Protein AF-A0A0Q8SX99-F1 (afdb_monomer_lite)

Radius of gyration: 28.07 Å; chains: 1; bounding box: 91×71×68 Å

Foldseek 3Di:
DDDDDDDDDDDDDDPDPPPPPPPPPDPPQDQKEKDKDKDFDPFAQQVVQCPDPVHDVVAREFQLDPVGQHAMWMKMKIFQWAPADDPRHTRHFFKWKWKDDPQAWIWIFADDVVPDDATDTDIDRDQQVDALNRGNAGSVRDNGDIDMDRNCRDGPNQFPAFFAKMKMKMFTAHSVQDGRVDCVRTSYMDMGIHGYSDHDQDDPCGGRD

Secondary structure (DSSP, 8-state):
-------------------PPP----------EEEEEEEPPTTSHHHHHHH-TTS-SSSEEE---TTS----EEEEEEE-----BTTBPP---EEEEEEE-TTS-EEEEEE-TTTSSSEEE--BSSGGGS-TT--SB-GGG---SEEEEEEE-S----TTPBSEEEEEEEEEE-TTT--TT-GGG-SEEEEEEEEESSSS--SSS-B--

pLDDT: mean 80.45, std 17.48, range [35.34, 97.5]

Structure (mmCIF, N/CA/C/O backbone):
data_AF-A0A0Q8SX99-F1
#
_entry.id   AF-A0A0Q8SX99-F1
#
loop_
_atom_site.group_PDB
_atom_site.id
_atom_site.type_symbol
_atom_site.label_atom_id
_atom_site.label_alt_id
_atom_site.label_comp_id
_atom_site.label_asym_id
_atom_site.label_entity_id
_atom_site.label_seq_id
_atom_site.pdbx_PDB_ins_code
_atom_site.Cartn_x
_atom_site.Cartn_y
_atom_site.Cartn_z
_atom_site.occupancy
_atom_site.B_iso_or_equiv
_atom_site.auth_seq_id
_atom_site.auth_comp_id
_atom_site.auth_asym_id
_atom_site.auth_atom_id
_atom_site.pdbx_PDB_model_num
ATOM 1 N N . MET A 1 1 ? -70.755 -54.460 32.566 1.00 35.56 1 MET A N 1
ATOM 2 C CA . MET A 1 1 ? -69.593 -55.094 33.233 1.00 35.56 1 MET A CA 1
ATOM 3 C C . MET A 1 1 ? -68.475 -54.059 33.312 1.00 35.56 1 MET A C 1
ATOM 5 O O . MET A 1 1 ? -68.334 -53.359 32.325 1.00 35.56 1 MET A O 1
ATOM 9 N N . SER A 1 2 ? -67.762 -53.973 34.450 1.00 37.06 2 SER A N 1
ATOM 10 C CA . SER A 1 2 ? -66.553 -53.154 34.769 1.00 37.06 2 SER A CA 1
ATOM 11 C C . SER A 1 2 ? -66.595 -51.630 34.486 1.00 37.06 2 SER A C 1
ATOM 13 O O . SER A 1 2 ? -66.890 -51.225 33.374 1.00 37.06 2 SER A O 1
ATOM 15 N N . PHE A 1 3 ? -66.447 -50.700 35.453 1.00 35.34 3 PHE A N 1
ATOM 16 C CA . PHE A 1 3 ? -65.318 -50.398 36.384 1.00 35.34 3 PHE A CA 1
ATOM 17 C C . PHE A 1 3 ? -64.017 -50.018 35.638 1.00 35.34 3 PHE A C 1
ATOM 19 O O . PHE A 1 3 ? -63.617 -50.774 34.763 1.00 35.34 3 PHE A O 1
ATOM 26 N N . PHE A 1 4 ? -63.275 -48.926 35.905 1.00 40.91 4 PHE A N 1
ATOM 27 C CA . PHE A 1 4 ? -63.197 -47.922 37.007 1.00 40.91 4 PHE A CA 1
ATOM 28 C C . PHE A 1 4 ? -63.722 -46.519 36.567 1.00 40.91 4 PHE A C 1
ATOM 30 O O . PHE A 1 4 ? -64.199 -46.413 35.444 1.00 40.91 4 PHE A O 1
ATOM 37 N N . ARG A 1 5 ? -63.796 -45.390 37.315 1.00 41.66 5 ARG A N 1
ATOM 38 C CA . ARG A 1 5 ? -63.402 -44.878 38.670 1.00 41.66 5 ARG A CA 1
ATOM 39 C C . ARG A 1 5 ? -62.031 -44.172 38.916 1.00 41.66 5 ARG A C 1
ATOM 41 O O . ARG A 1 5 ? -61.038 -44.840 39.168 1.00 41.66 5 ARG A O 1
ATOM 48 N N . SER A 1 6 ? -62.107 -42.839 39.112 1.00 38.78 6 SER A N 1
ATOM 49 C CA . SER A 1 6 ? -61.214 -41.937 39.904 1.00 38.78 6 SER A CA 1
ATOM 50 C C . SER A 1 6 ? -59.817 -41.596 39.320 1.00 38.78 6 SER A C 1
ATOM 52 O O . SER A 1 6 ? -59.279 -42.380 38.555 1.00 38.78 6 SER A O 1
ATOM 54 N N . PHE A 1 7 ? -59.168 -40.443 39.586 1.00 43.62 7 PHE A N 1
ATOM 55 C CA . PHE A 1 7 ? -59.309 -39.406 40.641 1.00 43.62 7 PHE A CA 1
ATOM 56 C C . PHE A 1 7 ? -59.137 -37.950 40.129 1.00 43.62 7 PHE A C 1
ATOM 58 O O . PHE A 1 7 ? -58.572 -37.723 39.063 1.00 43.62 7 PHE A O 1
ATOM 65 N N . LEU A 1 8 ? -59.556 -36.961 40.940 1.00 42.78 8 LEU A N 1
ATOM 66 C CA . LEU A 1 8 ? -59.117 -35.556 40.825 1.00 42.78 8 LEU A CA 1
ATOM 67 C C . LEU A 1 8 ? -57.632 -35.395 41.202 1.00 42.78 8 LEU A C 1
ATOM 69 O O . LEU A 1 8 ? -57.174 -36.025 42.152 1.00 42.78 8 LEU A O 1
ATOM 73 N N . ALA A 1 9 ? -56.958 -34.412 40.598 1.00 44.03 9 ALA A N 1
ATOM 74 C CA . ALA A 1 9 ? -55.836 -33.708 41.220 1.00 44.03 9 ALA A CA 1
ATOM 75 C C . ALA A 1 9 ? -55.896 -32.208 40.874 1.00 44.03 9 ALA A C 1
ATOM 77 O O . ALA A 1 9 ? -55.929 -31.828 39.706 1.00 44.03 9 ALA A O 1
ATOM 78 N N . CYS A 1 10 ? -55.950 -31.363 41.904 1.00 35.50 10 CYS A N 1
ATOM 79 C CA . CYS A 1 10 ? -55.889 -29.904 41.793 1.00 35.50 10 CYS A CA 1
ATOM 80 C C . CYS A 1 10 ? -54.420 -29.446 41.739 1.00 35.50 10 CYS A C 1
ATOM 82 O O . CYS A 1 10 ? -53.575 -30.057 42.391 1.00 35.50 10 CYS A O 1
ATOM 84 N N . GLY A 1 11 ? -54.116 -28.363 41.017 1.00 38.78 11 GLY A N 1
ATOM 85 C CA . GLY A 1 11 ? -52.754 -27.826 40.934 1.00 38.78 11 GLY A CA 1
ATOM 86 C C . GLY A 1 11 ? -52.686 -26.420 40.340 1.00 38.78 11 GLY A C 1
ATOM 87 O O . GLY A 1 11 ? -52.493 -26.267 39.138 1.00 38.78 11 GLY A O 1
ATOM 88 N N . LEU A 1 12 ? -52.811 -25.390 41.184 1.00 45.84 12 LEU A N 1
ATOM 89 C CA . LEU A 1 12 ? -52.364 -24.036 40.839 1.00 45.84 12 LEU A CA 1
ATOM 90 C C . LEU A 1 12 ? -50.840 -23.936 40.995 1.00 45.84 12 LEU A C 1
ATOM 92 O O . LEU A 1 12 ? -50.363 -23.983 42.123 1.00 45.84 12 LEU A O 1
ATOM 96 N N . THR A 1 13 ? -50.122 -23.679 39.903 1.00 45.22 13 THR A N 1
ATOM 97 C CA . THR A 1 13 ? -48.823 -22.972 39.835 1.00 45.22 13 THR A CA 1
ATOM 98 C C . THR A 1 13 ? -48.486 -22.733 38.354 1.00 45.22 13 THR A C 1
ATOM 100 O O . THR A 1 13 ? -48.849 -23.534 37.503 1.00 45.22 13 THR A O 1
ATOM 103 N N . ALA A 1 14 ? -47.797 -21.671 37.940 1.00 42.19 14 ALA A N 1
ATOM 104 C CA . ALA A 1 14 ? -47.552 -20.375 38.570 1.00 42.19 14 ALA A CA 1
ATOM 105 C C . ALA A 1 14 ? -47.314 -19.341 37.451 1.00 42.19 14 ALA A C 1
ATOM 107 O O . ALA A 1 14 ? -46.950 -19.701 36.330 1.00 42.19 14 ALA A O 1
ATOM 108 N N . LEU A 1 15 ? -47.488 -18.055 37.757 1.00 47.31 15 LEU A N 1
ATOM 109 C CA . LEU A 1 15 ? -47.178 -16.965 36.834 1.00 47.31 15 LEU A CA 1
ATOM 110 C C . LEU A 1 15 ? -45.650 -16.859 36.648 1.00 47.31 15 LEU A C 1
ATOM 112 O O . LEU A 1 15 ? -44.970 -16.185 37.416 1.00 47.31 15 LEU A O 1
ATOM 116 N N . ALA A 1 16 ? -45.101 -17.525 35.634 1.00 42.69 16 ALA A N 1
ATOM 117 C CA . ALA A 1 16 ? -43.727 -17.307 35.194 1.00 42.69 16 ALA A CA 1
ATOM 118 C C . ALA A 1 16 ? -43.739 -16.272 34.065 1.00 42.69 16 ALA A C 1
ATOM 120 O O . ALA A 1 16 ? -43.793 -16.617 32.884 1.00 42.69 16 ALA A O 1
ATOM 121 N N . ALA A 1 17 ? -43.710 -14.989 34.435 1.00 42.81 17 ALA A N 1
ATOM 122 C CA . ALA A 1 17 ? -43.371 -13.938 33.488 1.00 42.81 17 ALA A CA 1
ATOM 123 C C . ALA A 1 17 ? -41.971 -14.247 32.945 1.00 42.81 17 ALA A C 1
ATOM 125 O O . ALA A 1 17 ? -40.979 -14.141 33.668 1.00 42.81 17 ALA A O 1
ATOM 126 N N . ALA A 1 18 ? -41.898 -14.684 31.689 1.00 40.41 18 ALA A N 1
ATOM 127 C CA . ALA A 1 18 ? -40.631 -14.881 31.016 1.00 40.41 18 ALA A CA 1
ATOM 128 C C . ALA A 1 18 ? -39.991 -13.504 30.832 1.00 40.41 18 ALA A C 1
ATOM 130 O O . ALA A 1 18 ? -40.304 -12.778 29.887 1.00 40.41 18 ALA A O 1
ATOM 131 N N . PHE A 1 19 ? -39.098 -13.150 31.756 1.00 46.91 19 PHE A N 1
ATOM 132 C CA . PHE A 1 19 ? -38.112 -12.103 31.555 1.00 46.91 19 PHE A CA 1
ATOM 133 C C . PHE A 1 19 ? -37.225 -12.553 30.396 1.00 46.91 19 PHE A C 1
ATOM 135 O O . PHE A 1 19 ? -36.185 -13.180 30.595 1.00 46.91 19 PHE A O 1
ATOM 142 N N . ALA A 1 20 ? -37.672 -12.282 29.169 1.00 40.28 20 ALA A N 1
ATOM 143 C CA . ALA A 1 20 ? -36.808 -12.357 28.013 1.00 40.28 20 ALA A CA 1
ATOM 144 C C . ALA A 1 20 ? -35.606 -11.460 28.337 1.00 40.28 20 ALA A C 1
ATOM 146 O O . ALA A 1 20 ? -35.820 -10.278 28.639 1.00 40.28 20 ALA A O 1
ATOM 147 N N . PRO A 1 21 ? -34.366 -11.985 28.343 1.00 44.78 21 PRO A N 1
ATOM 148 C CA . PRO A 1 21 ? -33.217 -11.113 28.460 1.00 44.78 21 PRO A CA 1
ATOM 149 C C . PRO A 1 21 ? -33.336 -10.116 27.315 1.00 44.78 21 PRO A C 1
ATOM 151 O O . PRO A 1 21 ? -33.512 -10.517 26.161 1.00 44.78 21 PRO A O 1
ATOM 154 N N . VAL A 1 22 ? -33.296 -8.822 27.647 1.00 43.09 22 VAL A N 1
ATOM 155 C CA . VAL A 1 22 ? -33.163 -7.768 26.643 1.00 43.09 22 VAL A CA 1
ATOM 156 C C . VAL A 1 22 ? -32.016 -8.213 25.757 1.00 43.09 22 VAL A C 1
ATOM 158 O O . VAL A 1 22 ? -30.907 -8.401 26.261 1.00 43.09 22 VAL A O 1
ATOM 161 N N . ALA A 1 23 ? -32.302 -8.463 24.478 1.00 41.62 23 ALA A N 1
ATOM 162 C CA . ALA A 1 23 ? -31.287 -8.844 23.517 1.00 41.62 23 ALA A CA 1
ATOM 163 C C . ALA A 1 23 ? -30.345 -7.648 23.410 1.00 41.62 23 ALA A C 1
ATOM 165 O O . ALA A 1 23 ? -30.614 -6.690 22.686 1.00 41.62 23 ALA A O 1
ATOM 166 N N . GLN A 1 24 ? -29.299 -7.673 24.237 1.00 41.31 24 GLN A N 1
ATOM 167 C CA . GLN A 1 24 ? -28.285 -6.647 24.308 1.00 41.31 24 GLN A CA 1
ATOM 168 C C . GLN A 1 24 ? -27.686 -6.614 22.915 1.00 41.31 24 GLN A C 1
ATOM 170 O O . GLN A 1 24 ? -27.013 -7.567 22.517 1.00 41.31 24 GLN A O 1
ATOM 175 N N . ALA A 1 25 ? -28.042 -5.577 22.151 1.00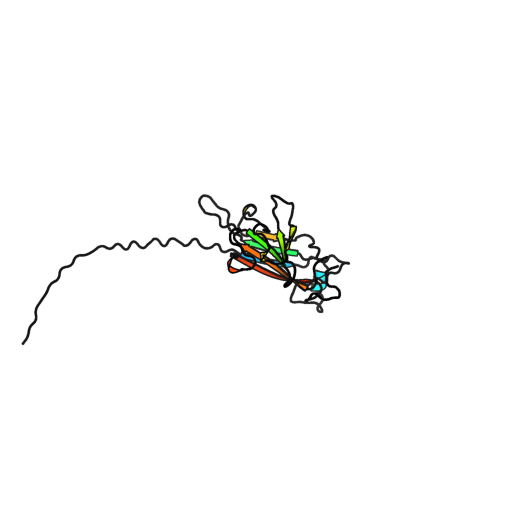 37.50 25 ALA A N 1
ATOM 176 C CA . ALA A 1 25 ? -27.622 -5.450 20.771 1.00 37.50 25 ALA A CA 1
ATOM 177 C C . ALA A 1 25 ? -26.109 -5.637 20.761 1.00 37.50 25 ALA A C 1
ATOM 179 O O . ALA A 1 25 ? -25.400 -4.880 21.434 1.00 37.50 25 ALA A O 1
ATOM 180 N N . GLN A 1 26 ? -25.628 -6.685 20.079 1.00 36.69 26 GLN A N 1
ATOM 181 C CA . GLN A 1 26 ? -24.190 -6.851 19.931 1.00 36.69 26 GLN A CA 1
ATOM 182 C C . GLN A 1 26 ? -23.661 -5.529 19.378 1.00 36.69 26 GLN A C 1
ATOM 184 O O . GLN A 1 26 ? -24.266 -5.012 18.431 1.00 36.69 26 GLN A O 1
ATOM 189 N N . PRO A 1 27 ? -22.592 -4.958 19.965 1.00 43.19 27 PRO A N 1
ATOM 190 C CA . PRO A 1 27 ? -21.993 -3.760 19.409 1.00 43.19 27 PRO A CA 1
ATOM 191 C C . PRO A 1 27 ? -21.654 -4.089 17.961 1.00 43.19 27 PRO A C 1
ATOM 193 O O . PRO A 1 27 ? -20.856 -4.989 17.705 1.00 43.19 27 PRO A O 1
ATOM 196 N N . THR A 1 28 ? -22.344 -3.437 17.024 1.00 51.97 28 THR A N 1
ATOM 197 C CA . THR A 1 28 ? -22.224 -3.744 15.601 1.00 51.97 28 THR A CA 1
ATOM 198 C C . THR A 1 28 ? -20.770 -3.551 15.221 1.00 51.97 28 THR A C 1
ATOM 200 O O . THR A 1 28 ? -20.296 -2.410 15.218 1.00 51.97 28 THR A O 1
ATOM 203 N N . THR A 1 29 ? -20.065 -4.655 14.959 1.00 75.62 29 THR A N 1
ATOM 204 C CA . THR A 1 29 ? -18.657 -4.636 14.567 1.00 75.62 29 THR A CA 1
ATOM 205 C C . THR A 1 29 ? -18.507 -3.634 13.439 1.00 75.62 29 THR A C 1
ATOM 207 O O . THR A 1 29 ? -19.204 -3.729 12.427 1.00 75.62 29 THR A O 1
ATOM 210 N N . TYR A 1 30 ? -17.668 -2.622 13.654 1.00 86.81 30 TYR A N 1
ATOM 211 C CA . TYR A 1 30 ? -17.558 -1.525 12.708 1.00 86.81 30 TYR A CA 1
ATOM 212 C C . TYR A 1 30 ? -17.130 -2.066 11.340 1.00 86.81 30 TYR A C 1
ATOM 214 O O . TYR A 1 30 ? -16.205 -2.871 11.251 1.00 86.81 30 TYR A O 1
ATOM 222 N N . ALA A 1 31 ? -17.816 -1.643 10.279 1.00 90.88 31 ALA A N 1
ATOM 223 C CA . ALA A 1 31 ? -17.523 -2.075 8.919 1.00 90.88 31 ALA A CA 1
ATOM 224 C C . ALA A 1 31 ? -16.327 -1.285 8.366 1.00 90.88 31 ALA A C 1
ATOM 226 O O . ALA A 1 31 ? -16.491 -0.338 7.597 1.00 90.88 31 ALA A O 1
ATOM 227 N N . TYR A 1 32 ? -15.123 -1.651 8.809 1.00 95.38 32 TYR A N 1
ATOM 228 C CA . TYR A 1 32 ? -13.880 -1.097 8.276 1.00 95.38 32 TYR A CA 1
ATOM 229 C C . TYR A 1 32 ? -13.762 -1.409 6.783 1.00 95.38 32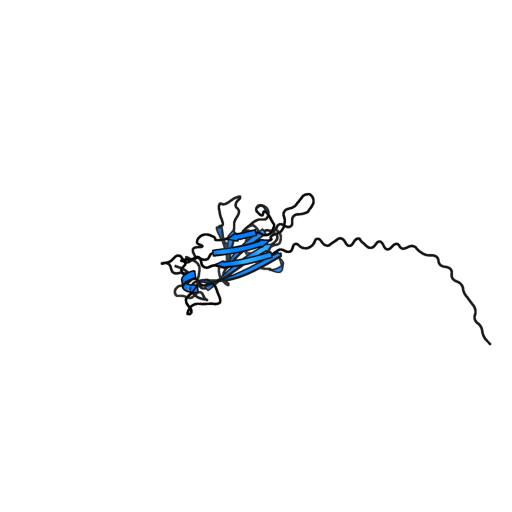 TYR A C 1
ATOM 231 O O . TYR A 1 32 ? -14.197 -2.462 6.315 1.00 95.38 32 TYR A O 1
ATOM 239 N N . SER A 1 33 ? -13.156 -0.500 6.028 1.00 96.44 33 SER A N 1
ATOM 240 C CA . SER A 1 33 ? -12.901 -0.720 4.604 1.00 96.44 33 SER A CA 1
ATOM 241 C C . SER A 1 33 ? -11.606 -0.053 4.179 1.00 96.44 33 SER A C 1
ATOM 243 O O . SER A 1 33 ? -11.242 0.997 4.702 1.00 96.44 33 SER A O 1
ATOM 245 N N . VAL A 1 34 ? -10.911 -0.653 3.219 1.00 96.62 34 VAL A N 1
ATOM 246 C CA . VAL A 1 34 ? -9.747 -0.058 2.567 1.00 96.62 34 VAL A CA 1
ATOM 247 C C . VAL A 1 34 ? -9.705 -0.509 1.111 1.00 96.62 34 VAL A C 1
ATOM 249 O O . VAL A 1 34 ? -10.143 -1.609 0.790 1.00 96.62 34 VAL A O 1
ATOM 252 N N . ALA A 1 35 ? -9.241 0.375 0.236 1.00 96.88 35 ALA A N 1
ATOM 253 C CA . ALA A 1 35 ? -9.022 0.121 -1.176 1.00 96.88 35 ALA A CA 1
ATOM 254 C C . ALA A 1 35 ? -7.801 0.914 -1.656 1.00 96.88 35 ALA A C 1
ATOM 256 O O . ALA A 1 35 ? -7.665 2.108 -1.363 1.00 96.88 35 ALA A O 1
ATOM 257 N N . LEU A 1 36 ? -6.932 0.261 -2.416 1.00 95.12 36 LEU A N 1
ATOM 258 C CA . LEU A 1 36 ? -5.749 0.830 -3.042 1.00 95.12 36 LEU A CA 1
ATOM 259 C C . LEU A 1 36 ? -5.970 0.989 -4.544 1.00 95.12 36 LEU A C 1
ATOM 261 O O . LEU A 1 36 ? -6.528 0.129 -5.222 1.00 95.12 36 LEU A O 1
ATOM 265 N N . THR A 1 37 ? -5.485 2.097 -5.096 1.00 93.50 37 THR A N 1
ATOM 266 C CA . THR A 1 37 ? -5.467 2.327 -6.543 1.00 93.50 37 THR A CA 1
ATOM 267 C C . THR A 1 37 ? -4.130 2.911 -6.979 1.00 93.50 37 THR A C 1
ATOM 269 O O . THR A 1 37 ? -3.431 3.566 -6.203 1.00 93.50 37 THR A O 1
ATOM 272 N N . LEU A 1 38 ? -3.768 2.650 -8.236 1.00 90.50 38 LEU A N 1
ATOM 273 C CA . LEU A 1 38 ? -2.470 2.995 -8.805 1.00 90.50 38 LEU A CA 1
ATOM 274 C C . LEU A 1 38 ? -2.628 3.628 -10.186 1.00 90.50 38 LEU A C 1
ATOM 276 O O . LEU A 1 38 ? -3.175 3.023 -11.116 1.00 90.50 38 LEU A O 1
ATOM 280 N N . ALA A 1 39 ? -2.092 4.836 -10.325 1.00 88.88 39 ALA A N 1
ATOM 281 C CA . ALA A 1 39 ? -2.026 5.573 -11.575 1.00 88.88 39 ALA A CA 1
ATOM 282 C C . ALA A 1 39 ? -0.573 5.753 -12.039 1.00 88.88 39 ALA A C 1
ATOM 284 O O . ALA A 1 39 ? 0.340 5.940 -11.236 1.00 88.88 39 ALA A O 1
ATOM 285 N N . ALA A 1 40 ? -0.377 5.744 -13.358 1.00 87.69 40 ALA A N 1
ATOM 286 C CA . ALA A 1 40 ? 0.840 6.250 -13.981 1.00 87.69 40 ALA A CA 1
ATOM 287 C C . ALA A 1 40 ? 0.649 7.763 -14.218 1.00 87.69 40 ALA A C 1
ATOM 289 O O . ALA A 1 40 ? -0.276 8.126 -14.953 1.00 87.69 40 ALA A O 1
ATOM 290 N N . PRO A 1 41 ? 1.446 8.654 -13.597 1.00 83.56 41 PRO A N 1
ATOM 291 C CA . PRO A 1 41 ? 1.319 10.098 -13.781 1.00 83.56 41 PRO A CA 1
ATOM 292 C C . PRO A 1 41 ? 1.550 10.512 -15.236 1.00 83.56 41 PRO A C 1
ATOM 294 O O . PRO A 1 41 ? 2.358 9.906 -15.942 1.00 83.56 41 PRO A O 1
ATOM 297 N N . LYS A 1 42 ? 0.874 11.570 -15.691 1.00 85.88 42 LYS A N 1
ATOM 298 C CA . LYS A 1 42 ? 1.040 12.078 -17.059 1.00 85.88 42 LYS A CA 1
ATOM 299 C C . LYS A 1 42 ? 2.484 12.539 -17.297 1.00 85.88 42 LYS A C 1
ATOM 301 O O . LYS A 1 42 ? 3.039 13.264 -16.477 1.00 85.88 42 LYS A O 1
ATOM 306 N N . GLY A 1 43 ? 3.068 12.141 -18.423 1.00 83.00 43 GLY A N 1
ATOM 307 C CA . GLY A 1 43 ? 4.466 12.400 -18.775 1.00 83.00 43 GLY A CA 1
ATOM 308 C C . GLY A 1 43 ? 5.474 11.434 -18.142 1.00 83.00 43 GLY A C 1
ATOM 309 O O . GLY A 1 43 ? 6.670 11.618 -18.341 1.00 83.00 43 GLY A O 1
ATOM 310 N N . SER A 1 44 ? 5.027 10.416 -17.396 1.00 84.44 44 SER A N 1
ATOM 311 C CA . SER A 1 44 ? 5.928 9.403 -16.834 1.00 84.44 44 SER A CA 1
ATOM 312 C C . SER A 1 44 ? 6.335 8.331 -17.849 1.00 84.44 44 SER A C 1
ATOM 314 O O . SER A 1 44 ? 5.594 8.031 -18.793 1.00 84.44 44 SER A O 1
ATOM 316 N N . ALA A 1 45 ? 7.480 7.682 -17.614 1.00 87.56 45 ALA A N 1
ATOM 317 C CA . ALA A 1 45 ? 7.885 6.503 -18.384 1.00 87.56 45 ALA A CA 1
ATOM 318 C C . ALA A 1 45 ? 6.831 5.381 -18.283 1.00 87.56 45 ALA A C 1
ATOM 320 O O . ALA A 1 45 ? 6.465 4.779 -19.293 1.00 87.56 45 ALA A O 1
ATOM 321 N N . SER A 1 46 ? 6.253 5.191 -17.092 1.00 87.12 46 SER A N 1
ATOM 322 C CA . SER A 1 46 ? 5.095 4.325 -16.839 1.00 87.12 46 SER A CA 1
ATOM 323 C C . SER A 1 46 ? 3.849 4.663 -17.687 1.00 87.12 46 SER A C 1
ATOM 325 O O . SER A 1 46 ? 3.154 3.755 -18.148 1.00 87.12 46 SER A O 1
ATOM 327 N N . GLU A 1 47 ? 3.548 5.942 -17.961 1.00 89.56 47 GLU A N 1
ATOM 328 C CA . GLU A 1 47 ? 2.423 6.317 -18.841 1.00 89.56 47 GLU A CA 1
ATOM 329 C C . GLU A 1 47 ? 2.705 5.898 -20.291 1.00 89.56 47 GLU A C 1
ATOM 331 O O . GLU A 1 47 ? 1.848 5.299 -20.946 1.00 89.56 47 GLU A O 1
ATOM 336 N N . THR A 1 48 ? 3.914 6.170 -20.785 1.00 88.94 48 THR A N 1
ATOM 337 C CA . THR A 1 48 ? 4.358 5.755 -22.125 1.00 88.94 48 THR A CA 1
ATOM 338 C C . THR A 1 48 ? 4.345 4.234 -22.262 1.00 88.94 48 THR A C 1
ATOM 340 O O . THR A 1 48 ? 3.803 3.704 -23.234 1.00 88.94 48 THR A O 1
ATOM 343 N N . ALA A 1 49 ? 4.847 3.519 -21.254 1.00 89.50 49 ALA A N 1
ATOM 344 C CA . ALA A 1 49 ? 4.852 2.065 -21.216 1.00 89.50 49 ALA A CA 1
ATOM 345 C C . ALA A 1 49 ? 3.434 1.472 -21.246 1.00 89.50 49 ALA A C 1
ATOM 347 O O . ALA A 1 49 ? 3.193 0.518 -21.982 1.00 89.50 49 ALA A O 1
ATOM 348 N N . SER A 1 50 ? 2.468 2.088 -20.551 1.00 88.69 50 SER A N 1
ATOM 349 C CA . SER A 1 50 ? 1.063 1.641 -20.547 1.00 88.69 50 SER A CA 1
ATOM 350 C C . SER A 1 50 ? 0.364 1.705 -21.915 1.00 88.69 50 SER A C 1
ATOM 352 O O . SER A 1 50 ? -0.667 1.063 -22.114 1.00 88.69 50 SER A O 1
ATOM 354 N N . LYS A 1 51 ? 0.923 2.459 -22.872 1.00 90.00 51 LYS A N 1
ATOM 355 C CA . LYS A 1 51 ? 0.428 2.566 -24.256 1.00 90.00 51 LYS A CA 1
ATOM 356 C C . LYS A 1 51 ? 1.114 1.572 -25.199 1.00 90.00 51 LYS A C 1
ATOM 358 O O . LYS A 1 51 ? 0.623 1.350 -26.308 1.00 90.00 51 LYS A O 1
ATOM 363 N N . ASN A 1 52 ? 2.234 0.972 -24.788 1.00 90.19 52 ASN A N 1
ATOM 364 C CA . ASN A 1 52 ? 2.974 0.021 -25.605 1.00 90.19 52 ASN A CA 1
ATOM 365 C C . ASN A 1 52 ? 2.396 -1.398 -25.461 1.00 90.19 52 ASN A C 1
ATOM 367 O O . ASN A 1 52 ? 2.520 -2.044 -24.423 1.00 90.19 52 ASN A O 1
ATOM 371 N N . LYS A 1 53 ? 1.828 -1.917 -26.553 1.00 90.19 53 LYS A N 1
ATOM 372 C CA . LYS A 1 53 ? 1.205 -3.249 -26.615 1.00 90.19 53 LYS A CA 1
ATOM 373 C C . LYS A 1 53 ? 2.187 -4.423 -26.485 1.00 90.19 53 LYS A C 1
ATOM 375 O O . LYS A 1 53 ? 1.728 -5.554 -26.369 1.00 90.19 53 LYS A O 1
ATOM 380 N N . THR A 1 54 ? 3.504 -4.190 -26.517 1.00 91.62 54 THR A N 1
ATOM 381 C CA . THR A 1 54 ? 4.517 -5.236 -26.266 1.00 91.62 54 THR A CA 1
ATOM 382 C C . THR A 1 54 ? 4.890 -5.376 -24.786 1.00 91.62 54 THR A C 1
ATOM 384 O O . THR A 1 54 ? 5.723 -6.217 -24.455 1.00 91.62 54 THR A O 1
ATOM 387 N N . LEU A 1 55 ? 4.327 -4.543 -23.904 1.00 90.12 55 LEU A N 1
ATOM 388 C CA . LEU A 1 55 ? 4.581 -4.544 -22.461 1.00 90.12 55 LEU A CA 1
ATOM 389 C C . LEU A 1 55 ? 3.378 -5.115 -21.680 1.00 90.12 55 LEU A C 1
ATOM 391 O O . LEU A 1 55 ? 2.297 -5.283 -22.252 1.00 90.12 55 LEU A O 1
ATOM 395 N N . PRO A 1 56 ? 3.538 -5.459 -20.384 1.00 88.25 56 PRO A N 1
ATOM 396 C CA . PRO A 1 56 ? 2.470 -6.070 -19.595 1.00 88.25 56 PRO A CA 1
ATOM 397 C C . PRO A 1 56 ? 1.209 -5.196 -19.513 1.00 88.25 56 PRO A C 1
ATOM 399 O O . PRO A 1 56 ? 1.243 -4.087 -18.991 1.00 88.25 56 PRO A O 1
ATOM 402 N N . ALA A 1 57 ? 0.076 -5.722 -19.990 1.00 84.62 57 ALA A N 1
ATOM 403 C CA . ALA A 1 57 ? -1.203 -5.003 -19.995 1.00 84.62 57 ALA A CA 1
ATOM 404 C C . ALA A 1 57 ? -2.035 -5.194 -18.709 1.00 84.62 57 ALA A C 1
ATOM 406 O O . ALA A 1 57 ? -2.819 -4.322 -18.345 1.00 84.62 57 ALA A O 1
ATOM 407 N N . GLY A 1 58 ? -1.882 -6.335 -18.024 1.00 88.00 58 GLY A N 1
ATOM 408 C CA . GLY A 1 58 ? -2.687 -6.704 -16.847 1.00 88.00 58 GLY A CA 1
ATOM 409 C C . GLY A 1 58 ? -2.186 -6.156 -15.505 1.00 88.00 58 GLY A C 1
ATOM 410 O O . GLY A 1 58 ? -2.812 -6.397 -14.480 1.00 88.00 58 GLY A O 1
ATOM 411 N N . ILE A 1 59 ? -1.056 -5.448 -15.493 1.00 90.94 59 ILE A N 1
ATOM 412 C CA . ILE A 1 59 ? -0.399 -4.925 -14.290 1.00 90.94 59 ILE A CA 1
ATOM 413 C C . ILE A 1 59 ? 0.223 -3.569 -14.617 1.00 90.94 59 ILE A C 1
ATOM 415 O O . ILE A 1 59 ? 0.703 -3.356 -15.730 1.00 90.94 59 ILE A O 1
ATOM 419 N N . LYS A 1 60 ? 0.212 -2.630 -13.667 1.00 91.38 60 LYS A N 1
ATOM 420 C CA . LYS A 1 60 ? 0.881 -1.338 -13.860 1.00 91.38 60 LYS A CA 1
ATOM 421 C C . LYS A 1 60 ? 2.390 -1.560 -13.889 1.00 91.38 60 LYS A C 1
ATOM 423 O O . LYS A 1 60 ? 2.948 -2.169 -12.979 1.00 91.38 60 LYS A O 1
ATOM 428 N N . PHE A 1 61 ? 3.019 -1.097 -14.963 1.00 91.31 61 PHE A N 1
ATOM 429 C CA . PHE A 1 61 ? 4.397 -1.417 -15.308 1.00 91.31 61 PHE A CA 1
ATOM 430 C C . PHE A 1 61 ? 5.236 -0.149 -15.471 1.00 91.31 61 PHE A C 1
ATOM 432 O O . PHE A 1 61 ? 4.847 0.767 -16.196 1.00 91.31 61 PHE A O 1
ATOM 439 N N . SER A 1 62 ? 6.395 -0.159 -14.821 1.00 89.94 62 SER A N 1
ATOM 440 C CA . SER A 1 62 ? 7.448 0.849 -14.890 1.00 89.94 62 SER A CA 1
ATOM 441 C C . SER A 1 62 ? 8.681 0.209 -15.551 1.00 89.94 62 SER A C 1
ATOM 443 O O . SER A 1 62 ? 9.118 -0.856 -15.102 1.00 89.94 62 SER A O 1
ATOM 445 N N . PRO A 1 63 ? 9.258 0.793 -16.620 1.00 88.81 63 PRO A N 1
ATOM 446 C CA . PRO A 1 63 ? 10.498 0.288 -17.222 1.00 88.81 63 PRO A CA 1
ATOM 447 C C . PRO A 1 63 ? 11.759 0.557 -16.372 1.00 88.81 63 PRO A C 1
ATOM 449 O O . PRO A 1 63 ? 12.805 -0.044 -16.634 1.00 88.81 63 PRO A O 1
ATOM 452 N N . CYS A 1 64 ? 11.659 1.444 -15.378 1.00 85.44 64 CYS A N 1
ATOM 453 C CA . CYS A 1 64 ? 12.756 2.129 -14.695 1.00 85.44 64 CYS A CA 1
ATOM 454 C C . CYS A 1 64 ? 13.753 2.712 -15.696 1.00 85.44 64 CYS A C 1
ATOM 456 O O . CYS A 1 64 ? 14.887 2.245 -15.843 1.00 85.44 64 CYS A O 1
ATOM 458 N N . ASP A 1 65 ? 13.244 3.689 -16.443 1.00 82.06 65 ASP A N 1
ATOM 459 C CA . ASP A 1 65 ? 13.996 4.499 -17.392 1.00 82.06 65 ASP A CA 1
ATOM 460 C C . ASP A 1 65 ? 14.629 5.690 -16.662 1.00 82.06 65 ASP A C 1
ATOM 462 O O . ASP A 1 65 ? 13.958 6.683 -16.390 1.00 82.06 65 ASP A O 1
ATOM 466 N N . ALA A 1 66 ? 15.929 5.588 -16.383 1.00 72.00 66 ALA A N 1
ATOM 467 C CA . ALA A 1 66 ? 16.716 6.619 -15.706 1.00 72.00 66 ALA A CA 1
ATOM 468 C C . ALA A 1 66 ? 16.784 7.964 -16.463 1.00 72.00 66 ALA A C 1
ATOM 470 O O . ALA A 1 66 ? 17.237 8.964 -15.906 1.00 72.00 66 ALA A O 1
ATOM 471 N N . THR A 1 67 ? 16.368 8.008 -17.736 1.00 76.25 67 THR A N 1
ATOM 472 C CA . THR A 1 67 ? 16.357 9.231 -18.559 1.00 76.25 67 THR A CA 1
ATOM 473 C C . THR A 1 67 ? 15.023 9.980 -18.519 1.00 76.25 67 THR A C 1
ATOM 475 O O . THR A 1 67 ? 14.920 11.095 -19.035 1.00 76.25 67 THR A O 1
ATOM 478 N N . ALA A 1 68 ? 14.007 9.398 -17.879 1.00 73.81 68 ALA A N 1
ATOM 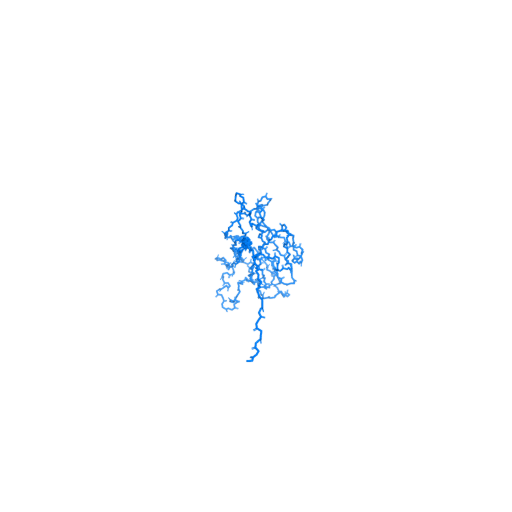479 C CA . ALA A 1 68 ? 12.658 9.931 -17.784 1.00 73.81 68 ALA A CA 1
ATOM 480 C C . ALA A 1 68 ? 12.169 9.953 -16.327 1.00 73.81 68 ALA A C 1
ATOM 482 O O . ALA A 1 68 ? 12.734 9.327 -15.437 1.00 73.81 68 ALA A O 1
ATOM 483 N N . LEU A 1 69 ? 11.071 10.667 -16.067 1.00 73.19 69 LEU A N 1
ATOM 484 C CA . LEU A 1 69 ? 10.400 10.582 -14.771 1.00 73.19 69 LEU A CA 1
ATOM 485 C C . LEU A 1 69 ? 9.661 9.245 -14.681 1.00 73.19 69 LEU A C 1
ATOM 487 O O . LEU A 1 69 ? 8.523 9.149 -15.148 1.00 73.19 69 LEU A O 1
ATOM 491 N N . ASP A 1 70 ? 10.272 8.218 -14.091 1.00 74.75 70 ASP A N 1
ATOM 492 C CA . ASP A 1 70 ? 9.555 6.982 -13.783 1.00 74.75 70 ASP A CA 1
ATOM 493 C C . ASP A 1 70 ? 9.023 6.978 -12.352 1.00 74.75 70 ASP A C 1
ATOM 495 O O . ASP A 1 70 ? 9.750 7.149 -11.374 1.00 74.75 70 ASP A O 1
ATOM 499 N N . GLN A 1 71 ? 7.703 6.877 -12.252 1.00 75.88 71 GLN A N 1
ATOM 500 C CA . GLN A 1 71 ? 6.967 7.210 -11.046 1.00 75.88 71 GLN A CA 1
ATOM 501 C C . GLN A 1 71 ? 5.565 6.615 -11.086 1.00 75.88 71 GLN A C 1
ATOM 503 O O . GLN A 1 71 ? 4.935 6.486 -12.139 1.00 75.88 71 GLN A O 1
ATOM 508 N N . PHE A 1 72 ? 5.059 6.334 -9.895 1.00 85.69 72 PHE A N 1
ATOM 509 C CA . PHE A 1 72 ? 3.731 5.805 -9.655 1.00 85.69 72 PHE A CA 1
ATOM 510 C C . PHE A 1 72 ? 3.016 6.657 -8.610 1.00 85.69 72 PHE A C 1
ATOM 512 O O . PHE A 1 72 ? 3.594 6.979 -7.574 1.00 85.69 72 PHE A O 1
ATOM 519 N N . ALA A 1 73 ? 1.753 6.996 -8.874 1.00 86.56 73 ALA A N 1
ATOM 520 C CA . ALA A 1 73 ? 0.884 7.655 -7.908 1.00 86.56 73 ALA A CA 1
ATOM 521 C C . ALA A 1 73 ? -0.023 6.608 -7.256 1.00 86.56 73 ALA A C 1
ATOM 523 O O . ALA A 1 73 ? -0.868 6.000 -7.923 1.00 86.56 73 ALA A O 1
ATOM 524 N N . PHE A 1 74 ? 0.163 6.410 -5.953 1.00 89.06 74 PHE A N 1
ATOM 525 C CA . PHE A 1 74 ? -0.631 5.496 -5.138 1.00 89.06 74 PHE A CA 1
ATOM 526 C C . PHE A 1 74 ? -1.682 6.283 -4.354 1.00 89.06 74 PHE A C 1
ATOM 528 O O . PHE A 1 74 ? -1.349 7.246 -3.659 1.00 89.06 74 PHE A O 1
ATOM 535 N N . THR A 1 75 ? -2.935 5.842 -4.429 1.00 91.94 75 THR A N 1
ATOM 536 C CA . THR A 1 75 ? -4.061 6.431 -3.697 1.00 91.94 75 THR A CA 1
ATOM 537 C C . THR A 1 75 ? -4.701 5.372 -2.816 1.00 91.94 75 THR A C 1
ATOM 539 O O . THR A 1 75 ? -5.060 4.297 -3.300 1.00 91.94 75 THR A O 1
ATOM 542 N N . ILE A 1 76 ? -4.879 5.697 -1.538 1.00 93.62 76 ILE A N 1
ATOM 543 C CA . ILE A 1 76 ? -5.641 4.902 -0.578 1.00 93.62 76 ILE A CA 1
ATOM 544 C C . ILE A 1 76 ? -7.010 5.552 -0.363 1.00 93.62 76 ILE A C 1
ATOM 546 O O . ILE A 1 76 ? -7.128 6.770 -0.222 1.00 93.62 76 ILE A O 1
ATOM 550 N N . LYS A 1 77 ? -8.054 4.735 -0.301 1.00 95.19 77 LYS A N 1
ATOM 551 C CA . LYS A 1 77 ? -9.360 5.104 0.244 1.00 95.19 77 LYS A CA 1
ATOM 552 C C . LYS A 1 77 ? -9.630 4.181 1.419 1.00 95.19 77 LYS A C 1
ATOM 554 O O . LYS A 1 77 ? -9.540 2.971 1.249 1.00 95.19 77 LYS A O 1
ATOM 559 N N . TYR A 1 78 ? -9.944 4.720 2.591 1.00 94.94 78 TYR A N 1
ATOM 560 C CA . TYR A 1 78 ? -10.142 3.906 3.791 1.00 94.94 78 TYR A CA 1
ATOM 561 C C . TYR A 1 78 ? -11.211 4.480 4.716 1.00 94.94 78 TYR A C 1
ATOM 563 O O . TYR A 1 78 ? -11.411 5.686 4.754 1.00 94.94 78 TYR A O 1
ATOM 571 N N . ASP A 1 79 ? -11.867 3.621 5.489 1.00 95.31 79 ASP A N 1
ATOM 572 C CA . ASP A 1 79 ? -12.654 3.990 6.664 1.00 95.31 79 ASP A CA 1
ATOM 573 C C . ASP A 1 79 ? -12.140 3.172 7.852 1.00 95.31 79 ASP A C 1
ATOM 575 O O . ASP A 1 79 ? -12.344 1.958 7.938 1.00 95.31 79 ASP A O 1
ATOM 579 N N . ALA A 1 80 ? -11.412 3.857 8.733 1.00 93.88 80 ALA A N 1
ATOM 580 C CA . ALA A 1 80 ? -10.669 3.272 9.845 1.00 93.88 80 ALA A CA 1
ATOM 581 C C . ALA A 1 80 ? -11.381 3.431 11.199 1.00 93.88 80 ALA A C 1
ATOM 583 O O . ALA A 1 80 ? -10.736 3.340 12.241 1.00 93.88 80 ALA A O 1
ATOM 584 N N . GLY A 1 81 ? -12.699 3.659 11.195 1.00 94.19 81 GLY A N 1
ATOM 585 C CA . GLY A 1 81 ? -13.500 3.817 12.408 1.00 94.19 81 GLY A CA 1
ATOM 586 C C . GLY A 1 81 ? -13.974 5.248 12.643 1.00 94.19 81 GLY A C 1
ATOM 587 O O . GLY A 1 81 ? -13.680 6.165 11.879 1.00 94.19 81 GLY A O 1
ATOM 588 N N . LYS A 1 82 ? -14.705 5.459 13.738 1.00 92.56 82 LYS A N 1
ATOM 589 C CA . LYS A 1 82 ? -15.197 6.777 14.168 1.00 92.56 82 LYS A CA 1
ATOM 590 C C . LYS A 1 82 ? -14.568 7.181 15.492 1.00 92.56 82 LYS A C 1
ATOM 592 O O . LYS A 1 82 ? -14.381 6.340 16.372 1.00 92.56 82 LYS A O 1
ATOM 597 N N . ALA A 1 83 ? -14.278 8.471 15.641 1.00 88.56 83 ALA A N 1
ATOM 598 C CA . ALA A 1 83 ? -13.887 9.049 16.921 1.00 88.56 83 ALA A CA 1
ATOM 599 C C . ALA A 1 83 ? -14.983 8.834 17.984 1.00 88.56 83 ALA A C 1
ATOM 601 O O . ALA A 1 83 ? -16.160 8.668 17.655 1.00 88.56 83 ALA A O 1
ATOM 602 N N . ALA A 1 84 ? -14.596 8.843 19.261 1.00 88.06 84 ALA A N 1
ATOM 603 C CA . ALA A 1 84 ? -15.553 8.806 20.364 1.00 88.06 84 ALA A CA 1
ATOM 604 C C . ALA A 1 84 ? -16.396 10.093 20.382 1.00 88.06 84 ALA A C 1
ATOM 606 O O . ALA A 1 84 ? -15.861 11.188 20.201 1.00 88.06 84 ALA A O 1
ATOM 607 N N . VAL A 1 85 ? -17.706 9.974 20.618 1.00 84.62 85 VAL A N 1
ATOM 608 C CA . VAL A 1 85 ? -18.631 11.121 20.660 1.00 84.62 85 VAL A CA 1
ATOM 609 C C . VAL A 1 85 ? -19.525 11.014 21.890 1.00 84.62 85 VAL A C 1
ATOM 611 O O . VAL A 1 85 ? -20.358 10.109 22.001 1.00 84.62 85 VAL A O 1
ATOM 614 N N . GLY A 1 86 ? -19.355 11.953 22.825 1.00 85.81 86 GLY A N 1
ATOM 615 C CA . GLY A 1 86 ? -20.037 11.929 24.118 1.00 85.81 86 GLY A CA 1
ATOM 616 C C . GLY A 1 86 ? -19.679 10.665 24.903 1.00 85.81 86 GLY A C 1
ATOM 617 O O . GLY A 1 86 ? -18.514 10.425 25.201 1.00 85.81 86 GLY A O 1
ATOM 618 N N . THR A 1 87 ? -20.682 9.846 25.214 1.00 82.81 87 THR A N 1
ATOM 619 C CA . THR A 1 87 ? -20.520 8.540 25.874 1.00 82.81 87 THR A CA 1
ATOM 620 C C . THR A 1 87 ? -20.328 7.372 24.898 1.00 82.81 87 THR A C 1
ATOM 622 O O . THR A 1 87 ? -20.135 6.243 25.344 1.00 82.81 87 THR A O 1
ATOM 625 N N . THR A 1 88 ? -20.380 7.608 23.582 1.00 80.06 88 THR A N 1
ATOM 626 C CA . THR A 1 88 ? -20.212 6.558 22.564 1.00 80.06 88 THR A CA 1
ATOM 627 C C . THR A 1 88 ? -18.727 6.218 22.409 1.00 80.06 88 THR A C 1
ATOM 629 O O . THR A 1 88 ? -17.962 7.111 22.025 1.00 80.06 88 THR A O 1
ATOM 632 N N . PRO A 1 89 ? -18.294 4.964 22.657 1.00 82.88 89 PRO A N 1
ATOM 633 C CA . PRO A 1 89 ? -16.905 4.563 22.457 1.00 82.88 89 PRO A CA 1
ATOM 634 C C . PRO A 1 89 ? -16.463 4.752 21.004 1.00 82.88 89 PRO A C 1
ATOM 636 O O . PRO A 1 89 ? -17.216 4.463 20.073 1.00 82.88 89 PRO A O 1
ATOM 639 N N . GLY A 1 90 ? -15.230 5.220 20.813 1.00 86.06 90 GLY A N 1
ATOM 640 C CA . GLY A 1 90 ? -14.623 5.306 19.488 1.00 86.06 90 GLY A CA 1
ATOM 641 C C . GLY A 1 90 ? -14.270 3.924 18.935 1.00 86.06 90 GLY A C 1
ATOM 642 O O . GLY A 1 90 ? -13.976 2.997 19.687 1.00 86.06 90 GLY A O 1
ATOM 643 N N . THR A 1 91 ? -14.262 3.806 17.610 1.00 92.75 91 THR A N 1
ATOM 644 C CA . THR A 1 91 ? -13.852 2.599 16.873 1.00 92.75 91 THR A CA 1
ATOM 645 C C . THR A 1 91 ? -12.597 2.824 16.027 1.00 92.75 91 THR A C 1
ATOM 647 O O . THR A 1 91 ? -12.281 2.000 15.179 1.00 92.75 91 THR A O 1
ATOM 650 N N . LEU A 1 92 ? -11.884 3.940 16.225 1.00 93.62 92 LEU A N 1
ATOM 651 C CA . LEU A 1 92 ? -10.661 4.257 15.483 1.00 93.62 92 LEU A CA 1
ATOM 652 C C . LEU A 1 92 ? -9.604 3.152 15.610 1.00 93.62 92 LEU A C 1
ATOM 654 O O . LEU A 1 92 ? -9.301 2.681 16.707 1.00 93.62 92 LEU A O 1
ATOM 658 N N . GLN A 1 93 ? -9.000 2.803 14.478 1.00 94.81 93 GLN A N 1
ATOM 659 C CA . GLN A 1 93 ? -7.864 1.891 14.369 1.00 94.81 93 GLN A CA 1
ATOM 660 C C . GLN A 1 93 ? -6.695 2.536 13.612 1.00 94.81 93 GLN A C 1
ATOM 662 O O . GLN A 1 93 ? -6.843 3.587 12.978 1.00 94.81 93 GLN A O 1
ATOM 667 N N . ASN A 1 94 ? -5.521 1.905 13.701 1.00 95.12 94 ASN A N 1
ATOM 668 C CA . ASN A 1 94 ? -4.353 2.316 12.933 1.00 95.12 94 ASN A CA 1
ATOM 669 C C . ASN A 1 94 ? -4.529 1.897 11.470 1.00 95.12 94 ASN A C 1
ATOM 671 O O . ASN A 1 94 ? -5.040 0.813 11.183 1.00 95.12 94 ASN A O 1
ATOM 675 N N . VAL A 1 95 ? -4.032 2.736 10.564 1.00 95.19 95 VAL A N 1
ATOM 676 C CA . VAL A 1 95 ? -3.825 2.400 9.153 1.00 95.19 95 VAL A CA 1
ATOM 677 C C . VAL A 1 95 ? -2.339 2.149 8.940 1.00 95.19 95 VAL A C 1
ATOM 679 O O . VAL A 1 95 ? -1.513 2.988 9.297 1.00 95.19 95 VAL A O 1
ATOM 682 N N . TYR A 1 96 ? -1.998 1.021 8.332 1.00 95.69 96 TYR A N 1
ATOM 683 C CA . TYR A 1 96 ? -0.646 0.650 7.923 1.00 95.69 96 TYR A CA 1
ATOM 684 C C . TYR A 1 96 ? -0.592 0.552 6.401 1.00 95.69 96 TYR A C 1
ATOM 686 O O . TYR A 1 96 ? -1.555 0.110 5.776 1.00 95.69 96 TYR A O 1
ATOM 694 N N . VAL A 1 97 ? 0.535 0.942 5.807 1.00 94.50 97 VAL A N 1
ATOM 695 C CA . VAL A 1 97 ? 0.798 0.798 4.371 1.00 94.50 97 VA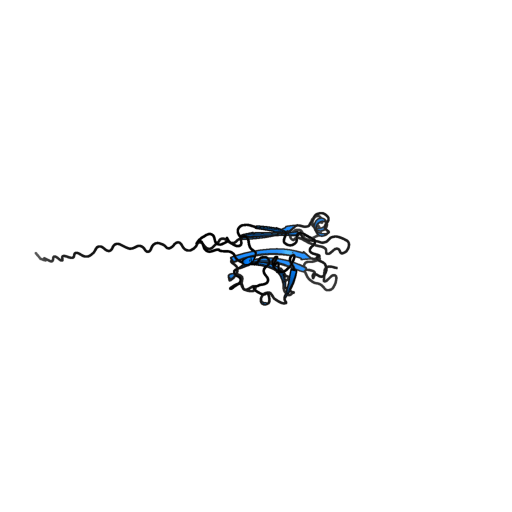L A CA 1
ATOM 696 C C . VAL A 1 97 ? 2.179 0.182 4.207 1.00 94.50 97 VAL A C 1
ATOM 698 O O . VAL A 1 97 ? 3.148 0.687 4.767 1.00 94.50 97 VAL A O 1
ATOM 701 N N . ILE A 1 98 ? 2.271 -0.919 3.468 1.00 93.38 98 ILE A N 1
ATOM 702 C CA . ILE A 1 98 ? 3.464 -1.763 3.399 1.00 93.38 98 ILE A CA 1
ATOM 703 C C . ILE A 1 98 ? 3.769 -2.098 1.940 1.00 93.38 98 ILE A C 1
ATOM 705 O O . ILE A 1 98 ? 2.993 -2.780 1.271 1.00 93.38 98 ILE A O 1
ATOM 709 N N . PHE A 1 99 ? 4.927 -1.655 1.458 1.00 91.56 99 PHE A N 1
ATOM 710 C CA . PHE A 1 99 ? 5.462 -2.020 0.148 1.00 91.56 99 PHE A CA 1
ATOM 711 C C . PHE A 1 99 ? 6.391 -3.220 0.317 1.00 91.56 99 PHE A C 1
ATOM 713 O O . PHE A 1 99 ? 7.252 -3.217 1.191 1.00 91.56 99 PHE A O 1
ATOM 720 N N . HIS A 1 100 ? 6.221 -4.267 -0.480 1.00 90.88 100 HIS A N 1
ATOM 721 C CA . HIS A 1 100 ? 7.009 -5.488 -0.343 1.00 90.88 100 HIS A CA 1
ATOM 722 C C . HIS A 1 100 ? 7.118 -6.255 -1.658 1.00 90.88 100 HIS A C 1
ATOM 724 O O . HIS A 1 100 ? 6.393 -6.013 -2.626 1.00 90.88 100 HIS A O 1
ATOM 730 N N . ARG A 1 101 ? 8.047 -7.204 -1.669 1.00 87.38 101 ARG A N 1
ATOM 731 C CA . ARG A 1 101 ? 8.210 -8.208 -2.713 1.00 87.38 101 ARG A CA 1
ATOM 732 C C . ARG A 1 101 ? 8.597 -9.519 -2.039 1.00 87.38 101 ARG A C 1
ATOM 734 O O . ARG A 1 101 ? 9.481 -9.517 -1.184 1.00 87.38 101 ARG A O 1
ATOM 741 N N . ASP A 1 102 ? 7.964 -10.618 -2.435 1.00 79.75 102 ASP A N 1
ATOM 742 C CA . ASP A 1 102 ? 8.195 -11.930 -1.823 1.00 79.75 102 ASP A CA 1
ATOM 743 C C . ASP A 1 102 ? 9.679 -12.325 -1.853 1.00 79.75 102 ASP A C 1
ATOM 745 O O . ASP A 1 102 ? 10.365 -12.192 -2.873 1.00 79.75 102 ASP A O 1
ATOM 749 N N . GLY A 1 103 ? 10.180 -12.798 -0.708 1.00 76.06 103 GLY A N 1
ATOM 750 C CA . GLY A 1 103 ? 11.592 -13.143 -0.520 1.00 76.06 103 GLY A CA 1
ATOM 751 C C . GLY A 1 103 ? 12.553 -11.945 -0.517 1.00 76.06 103 GLY A C 1
ATOM 752 O O . GLY A 1 103 ? 13.749 -12.137 -0.734 1.00 76.06 103 GLY A O 1
ATOM 753 N N . SER A 1 104 ? 12.054 -10.723 -0.308 1.00 79.12 104 SER A N 1
ATOM 754 C CA . SER A 1 104 ? 12.847 -9.492 -0.198 1.00 79.12 104 SER A CA 1
ATOM 755 C C . SER A 1 104 ? 12.474 -8.690 1.056 1.00 79.12 104 SER A C 1
ATOM 757 O O . SER A 1 104 ? 11.632 -9.101 1.852 1.00 79.12 104 SER A O 1
ATOM 759 N N . PHE A 1 105 ? 13.114 -7.533 1.225 1.00 80.62 105 PHE A N 1
ATOM 760 C CA . PHE A 1 105 ? 12.791 -6.581 2.282 1.00 80.62 105 PHE A CA 1
ATOM 761 C C . PHE A 1 105 ? 11.344 -6.076 2.189 1.00 80.62 105 PHE A C 1
ATOM 763 O O . PHE A 1 105 ? 10.748 -5.966 1.113 1.00 80.62 105 PHE A O 1
ATOM 770 N N . VAL A 1 106 ? 10.820 -5.713 3.353 1.00 85.06 106 VAL A N 1
ATOM 771 C CA . VAL A 1 106 ? 9.496 -5.140 3.563 1.00 85.06 106 VAL A CA 1
ATOM 772 C C . VAL A 1 106 ? 9.658 -3.684 3.993 1.00 85.06 106 VAL A C 1
ATOM 774 O O . VAL A 1 106 ? 10.474 -3.372 4.862 1.00 85.06 106 VAL A O 1
ATOM 777 N N . PHE A 1 107 ? 8.879 -2.794 3.383 1.00 84.75 107 PHE A N 1
ATOM 778 C CA . PHE A 1 107 ? 9.021 -1.347 3.491 1.00 84.75 107 PHE A CA 1
ATOM 779 C C . PHE A 1 107 ? 7.711 -0.690 3.964 1.00 84.75 107 PHE A C 1
ATOM 781 O O . PHE A 1 107 ? 6.897 -0.260 3.137 1.00 84.75 107 PHE A O 1
ATOM 788 N N . PRO A 1 108 ? 7.462 -0.608 5.284 1.00 83.62 108 PRO A N 1
ATOM 789 C CA . PRO A 1 108 ? 6.359 0.173 5.828 1.00 83.62 108 PRO A CA 1
ATOM 790 C C . PRO A 1 108 ? 6.532 1.657 5.504 1.00 83.62 108 PRO A C 1
ATOM 792 O O . PRO A 1 108 ? 7.585 2.242 5.776 1.00 83.62 108 PRO A O 1
ATOM 795 N N . LEU A 1 109 ? 5.482 2.265 4.958 1.00 82.25 109 LEU A N 1
ATOM 796 C CA . LEU A 1 109 ? 5.351 3.706 4.807 1.00 82.25 109 LEU A CA 1
ATOM 797 C C . LEU A 1 109 ? 4.710 4.258 6.086 1.00 82.25 109 LEU A C 1
ATOM 799 O O . LEU A 1 109 ? 3.514 4.092 6.321 1.00 82.25 109 LEU A O 1
ATOM 803 N N . VAL A 1 110 ? 5.522 4.905 6.915 1.00 81.31 110 VAL A N 1
ATOM 804 C CA . VAL A 1 110 ? 5.136 5.452 8.220 1.00 81.31 110 VAL A CA 1
ATOM 805 C C . VAL A 1 110 ? 4.889 6.950 8.084 1.00 81.31 110 VAL A C 1
ATOM 807 O O . VAL A 1 110 ? 5.699 7.651 7.479 1.00 81.31 110 VAL A O 1
ATOM 810 N N . ARG A 1 111 ? 3.808 7.468 8.671 1.00 79.19 111 ARG A N 1
ATOM 811 C CA . ARG A 1 111 ? 3.529 8.911 8.737 1.00 79.19 111 ARG A CA 1
ATOM 812 C C . ARG A 1 111 ? 2.973 9.250 10.117 1.00 79.19 111 ARG A C 1
ATOM 814 O O . ARG A 1 111 ? 1.879 8.825 10.471 1.00 79.19 111 ARG A O 1
ATOM 821 N N . SER A 1 112 ? 3.721 10.060 10.864 1.00 71.50 112 SER A N 1
ATOM 822 C CA . SER A 1 112 ? 3.280 10.640 12.136 1.00 71.50 112 SER A CA 1
ATOM 823 C C . SER A 1 112 ? 3.454 12.163 12.080 1.00 71.50 112 SER A C 1
ATOM 825 O O . SER A 1 112 ? 4.544 12.667 12.367 1.00 71.50 112 SER A O 1
ATOM 827 N N . PRO A 1 113 ? 2.416 12.921 11.672 1.00 61.53 113 PRO A N 1
ATOM 828 C CA . PRO A 1 113 ? 2.516 14.367 11.458 1.00 61.53 113 PRO A CA 1
ATOM 829 C C . PRO A 1 113 ? 2.808 15.159 12.741 1.00 61.53 113 PRO A C 1
ATOM 831 O O . PRO A 1 113 ? 3.237 16.305 12.656 1.00 61.53 113 PRO A O 1
ATOM 834 N N . LEU A 1 114 ? 2.607 14.559 13.922 1.00 65.25 114 LEU A N 1
ATOM 835 C CA . LEU A 1 114 ? 2.948 15.158 15.217 1.00 65.25 114 LEU A CA 1
ATOM 836 C C . LEU A 1 114 ? 4.455 15.130 15.534 1.00 65.25 114 LEU A C 1
ATOM 838 O O . LEU A 1 114 ? 4.894 15.851 16.427 1.00 65.25 114 LEU A O 1
ATOM 842 N N . ILE A 1 115 ? 5.238 14.291 14.844 1.00 65.00 115 ILE A N 1
ATOM 843 C CA . ILE A 1 115 ? 6.656 14.029 15.158 1.00 65.00 115 ILE A CA 1
ATOM 844 C C . ILE A 1 115 ? 7.563 14.306 13.948 1.00 65.00 115 ILE A C 1
ATOM 846 O O . ILE A 1 115 ? 8.680 14.797 14.109 1.00 65.00 115 ILE A O 1
ATOM 850 N N . THR A 1 116 ? 7.098 14.012 12.732 1.00 64.44 116 THR A N 1
ATOM 851 C CA . THR A 1 116 ? 7.883 14.119 11.493 1.00 64.44 116 THR A CA 1
ATOM 852 C C . THR A 1 116 ? 7.070 14.729 10.358 1.00 64.44 116 THR A C 1
ATOM 854 O O . THR A 1 116 ? 5.952 14.294 10.081 1.00 64.44 116 THR A O 1
ATOM 857 N N . THR A 1 117 ? 7.659 15.676 9.627 1.00 71.25 117 THR A N 1
ATOM 858 C CA . THR A 1 117 ? 7.061 16.215 8.398 1.00 71.25 117 THR A CA 1
ATOM 859 C C . THR A 1 117 ? 7.079 15.165 7.284 1.00 71.25 117 THR A C 1
ATOM 861 O O . THR A 1 117 ? 8.143 14.803 6.789 1.00 71.25 117 THR A O 1
ATOM 864 N N . GLY A 1 118 ? 5.896 14.730 6.845 1.00 69.69 118 GLY A N 1
ATOM 865 C CA . GLY A 1 118 ? 5.728 13.806 5.719 1.00 69.69 118 GLY A CA 1
ATOM 866 C C . GLY A 1 118 ? 5.714 12.324 6.107 1.00 69.69 118 GLY A C 1
ATOM 867 O O . GLY A 1 118 ? 5.577 11.966 7.276 1.00 69.69 118 GLY A O 1
ATOM 868 N N . ALA A 1 119 ? 5.801 11.462 5.092 1.00 75.69 119 ALA A N 1
ATOM 869 C CA . ALA A 1 119 ? 5.870 10.012 5.246 1.00 75.69 119 ALA A CA 1
ATOM 870 C C . ALA A 1 119 ? 7.294 9.508 4.962 1.00 75.69 119 ALA A C 1
ATOM 872 O O . ALA A 1 119 ? 7.979 10.045 4.091 1.00 75.69 119 ALA A O 1
ATOM 873 N N . ILE A 1 120 ? 7.726 8.470 5.677 1.00 81.88 120 ILE A N 1
ATOM 874 C CA . ILE A 1 120 ? 9.053 7.856 5.555 1.00 81.88 120 ILE A CA 1
ATOM 875 C C . ILE A 1 120 ? 8.938 6.346 5.357 1.00 81.88 120 ILE A C 1
ATOM 877 O O . ILE A 1 120 ? 8.049 5.705 5.915 1.00 81.88 120 ILE A O 1
ATOM 881 N N . PHE A 1 121 ? 9.867 5.763 4.603 1.00 84.00 121 PHE A N 1
ATOM 882 C CA . PHE A 1 121 ? 10.011 4.312 4.531 1.00 84.00 121 PHE A CA 1
ATOM 883 C C . PHE A 1 121 ? 10.906 3.811 5.662 1.00 84.00 121 PHE A C 1
ATOM 885 O O . PHE A 1 121 ? 12.024 4.297 5.839 1.00 84.00 121 PHE A O 1
ATOM 892 N N . LYS A 1 122 ? 10.434 2.805 6.398 1.00 86.69 122 LYS A N 1
ATOM 893 C CA . LYS A 1 122 ? 11.294 1.933 7.212 1.00 86.69 122 LYS A CA 1
ATOM 894 C C . LYS A 1 122 ? 11.647 0.681 6.411 1.00 86.69 122 LYS A C 1
ATOM 896 O O . LYS A 1 122 ? 10.997 0.397 5.413 1.00 86.69 122 LYS A O 1
ATOM 901 N N . VAL A 1 123 ? 12.678 -0.054 6.826 1.00 86.62 123 VAL A N 1
ATOM 902 C CA . VAL A 1 123 ? 13.145 -1.266 6.131 1.00 86.62 123 VAL A CA 1
ATOM 903 C C . VAL A 1 123 ? 13.236 -2.418 7.123 1.00 86.62 123 VAL A C 1
ATOM 905 O O . VAL A 1 123 ? 13.932 -2.310 8.132 1.00 86.62 123 VAL A O 1
ATOM 908 N N . TYR A 1 124 ? 12.565 -3.525 6.816 1.00 87.75 124 TYR A N 1
ATOM 909 C CA . TYR A 1 124 ? 12.551 -4.748 7.614 1.00 87.75 124 TYR A CA 1
ATOM 910 C C . TYR A 1 124 ? 12.855 -5.974 6.752 1.00 87.75 124 TYR A C 1
ATOM 912 O O . TYR A 1 124 ? 12.558 -6.001 5.561 1.00 87.75 124 TYR A O 1
ATOM 920 N N . VAL A 1 125 ? 13.451 -7.004 7.355 1.00 86.31 125 VAL A N 1
ATOM 921 C CA . VAL A 1 125 ? 13.795 -8.266 6.667 1.00 86.31 125 VAL A CA 1
ATOM 922 C C . VAL A 1 125 ? 12.600 -9.208 6.472 1.00 86.31 125 VAL A C 1
ATOM 924 O O . VAL A 1 125 ? 12.666 -10.084 5.618 1.00 86.31 125 VAL A O 1
ATOM 927 N N . ALA A 1 126 ? 11.530 -9.041 7.254 1.00 85.88 126 ALA A N 1
ATOM 928 C CA . ALA A 1 126 ? 10.300 -9.833 7.203 1.00 85.88 126 ALA A CA 1
ATOM 929 C C . ALA A 1 126 ? 9.119 -9.041 7.816 1.00 85.88 126 ALA A C 1
ATOM 931 O O . ALA A 1 126 ? 9.371 -8.089 8.565 1.00 85.88 126 ALA A O 1
ATOM 932 N N . PRO A 1 127 ? 7.846 -9.407 7.548 1.00 84.94 127 PRO A N 1
ATOM 933 C CA . PRO A 1 127 ? 6.687 -8.669 8.061 1.00 84.94 127 PRO A CA 1
ATOM 934 C C . PRO A 1 127 ? 6.567 -8.720 9.591 1.00 84.94 127 PRO A C 1
ATOM 936 O O . PRO A 1 127 ? 6.337 -7.683 10.209 1.00 84.94 127 PRO A O 1
ATOM 939 N N . GLY A 1 128 ? 6.837 -9.864 10.229 1.00 86.62 128 GLY A N 1
ATOM 940 C CA . GLY A 1 128 ? 6.871 -10.000 11.694 1.00 86.62 128 GLY A CA 1
ATOM 941 C C . GLY A 1 128 ? 7.878 -9.108 12.444 1.00 86.62 128 GLY A C 1
ATOM 942 O O . GLY A 1 128 ? 7.836 -9.038 13.671 1.00 86.62 128 GLY A O 1
ATOM 943 N N . ASN A 1 129 ? 8.777 -8.401 11.746 1.00 88.62 129 ASN A N 1
ATOM 944 C CA . ASN A 1 129 ? 9.677 -7.408 12.346 1.00 88.62 129 ASN A CA 1
ATOM 945 C C . ASN A 1 129 ? 9.097 -5.978 12.373 1.00 88.62 129 ASN A C 1
ATOM 947 O O . ASN A 1 129 ? 9.665 -5.119 13.055 1.00 88.62 129 ASN A O 1
ATOM 951 N N . ILE A 1 130 ? 8.008 -5.707 11.647 1.00 91.50 130 ILE A N 1
ATOM 952 C CA . ILE A 1 130 ? 7.350 -4.392 11.609 1.00 91.50 130 ILE A CA 1
ATOM 953 C C . ILE A 1 130 ? 6.790 -4.073 12.998 1.00 91.50 130 ILE A C 1
ATOM 955 O O . ILE A 1 130 ? 6.153 -4.912 13.635 1.00 91.50 130 ILE A O 1
ATOM 959 N N . GLN A 1 131 ? 7.021 -2.856 13.486 1.00 92.62 131 GLN A N 1
ATOM 960 C CA . GLN A 1 131 ? 6.542 -2.447 14.802 1.00 92.62 131 GLN A CA 1
ATOM 961 C C . GLN A 1 131 ? 5.080 -2.003 14.728 1.00 92.62 131 GLN A C 1
ATOM 963 O O . GLN A 1 131 ? 4.645 -1.372 13.767 1.00 92.62 131 GLN A O 1
ATOM 968 N N . THR A 1 132 ? 4.303 -2.251 15.783 1.00 91.31 132 THR A N 1
ATOM 969 C CA . THR A 1 132 ? 2.891 -1.821 15.835 1.00 91.31 132 THR A CA 1
ATOM 970 C C . THR A 1 132 ? 2.726 -0.294 15.797 1.00 91.31 132 THR A C 1
ATOM 972 O O . THR A 1 132 ? 1.647 0.205 15.474 1.00 91.31 132 THR A O 1
ATOM 975 N N . THR A 1 133 ? 3.802 0.450 16.070 1.00 89.88 133 THR A N 1
ATOM 976 C CA . THR A 1 133 ? 3.917 1.911 15.958 1.00 89.88 133 THR A CA 1
ATOM 977 C C . THR A 1 133 ? 4.257 2.412 14.547 1.00 89.88 133 THR A C 1
ATOM 979 O O . THR A 1 133 ? 4.200 3.617 14.316 1.00 89.88 133 THR A O 1
ATOM 982 N N . ASP A 1 134 ? 4.546 1.531 13.582 1.00 91.12 134 ASP A N 1
ATOM 983 C CA . ASP A 1 134 ? 4.879 1.876 12.188 1.00 91.12 134 ASP A CA 1
ATOM 984 C C . ASP A 1 134 ? 3.630 2.176 11.338 1.00 91.12 134 ASP A C 1
ATOM 986 O O . ASP A 1 134 ? 3.492 1.728 10.199 1.00 91.12 134 ASP A O 1
ATOM 990 N N . ALA A 1 135 ? 2.683 2.923 11.904 1.00 91.56 135 ALA A N 1
ATOM 991 C CA . ALA A 1 135 ? 1.441 3.278 11.235 1.00 91.56 135 ALA A CA 1
ATOM 992 C C . ALA A 1 135 ? 1.661 4.349 10.148 1.00 91.56 135 ALA A C 1
ATOM 994 O O . ALA A 1 135 ? 2.392 5.325 10.332 1.00 91.56 135 ALA A O 1
ATOM 995 N N . TYR A 1 136 ? 0.948 4.208 9.031 1.00 92.19 136 TYR A N 1
ATOM 996 C CA . TYR A 1 136 ? 0.736 5.294 8.073 1.00 92.19 136 TYR A CA 1
ATOM 997 C C . TYR A 1 136 ? -0.214 6.359 8.643 1.00 92.19 136 TYR A C 1
ATOM 999 O O . TYR A 1 136 ? -0.139 7.539 8.314 1.00 92.19 136 TYR A O 1
ATOM 1007 N N . THR A 1 137 ? -1.157 5.966 9.495 1.00 91.38 137 THR A N 1
ATOM 1008 C CA . THR A 1 137 ? -1.953 6.901 10.296 1.00 91.38 137 THR A CA 1
ATOM 1009 C C . THR A 1 137 ? -2.304 6.217 11.606 1.00 91.38 137 THR A C 1
ATOM 1011 O O . THR A 1 137 ? -3.043 5.231 11.623 1.00 91.38 137 THR A O 1
ATOM 1014 N N . ALA A 1 138 ? -1.723 6.708 12.699 1.00 90.94 138 ALA A N 1
ATOM 1015 C CA . ALA A 1 138 ? -2.007 6.220 14.041 1.00 90.94 138 ALA A CA 1
ATOM 1016 C C . ALA A 1 138 ? -3.400 6.676 14.509 1.00 90.94 138 ALA A C 1
ATOM 1018 O O . ALA A 1 138 ? -3.892 7.711 14.068 1.00 90.94 138 ALA A O 1
ATOM 1019 N N . VAL A 1 139 ? -4.016 5.951 15.449 1.00 90.88 139 VAL A N 1
ATOM 1020 C CA . VAL A 1 139 ? -5.308 6.319 16.068 1.00 90.88 139 VAL A CA 1
ATOM 1021 C C . VAL A 1 139 ? -5.309 7.747 16.625 1.00 90.88 139 VAL A C 1
ATOM 1023 O O . VAL A 1 139 ? -6.321 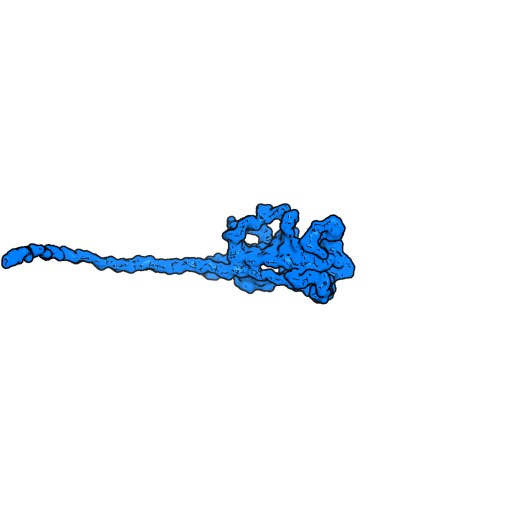8.430 16.509 1.00 90.88 139 VAL A O 1
ATOM 1026 N N . SER A 1 140 ? -4.189 8.213 17.191 1.00 87.12 140 SER A N 1
ATOM 1027 C CA . SER A 1 140 ? -4.030 9.587 17.699 1.00 87.12 140 SER A CA 1
ATOM 1028 C C . SER A 1 140 ? -4.150 10.663 16.620 1.00 87.12 140 SER A C 1
ATOM 1030 O O . SER A 1 140 ? -4.544 11.788 16.915 1.00 87.12 140 SER A O 1
ATOM 1032 N N . ASP A 1 141 ? -3.814 10.303 15.382 1.00 85.31 141 ASP A N 1
ATOM 1033 C CA . ASP A 1 141 ? -3.652 11.211 14.248 1.00 85.31 141 ASP A CA 1
ATOM 1034 C C . ASP A 1 141 ? -4.829 11.054 13.257 1.00 85.31 141 ASP A C 1
ATOM 1036 O O . ASP A 1 141 ? -4.873 11.700 12.210 1.00 85.31 141 ASP A O 1
ATOM 1040 N N . ASN A 1 142 ? -5.786 10.171 13.573 1.00 84.25 142 ASN A N 1
ATOM 1041 C CA . ASN A 1 142 ? -6.888 9.771 12.710 1.00 84.25 142 ASN A CA 1
ATOM 1042 C C . ASN A 1 142 ? -8.171 10.551 13.039 1.00 84.25 142 ASN A C 1
ATOM 1044 O O . ASN A 1 142 ? -8.737 10.419 14.123 1.00 84.25 142 ASN A O 1
ATOM 1048 N N . LEU A 1 143 ? -8.675 11.321 12.072 1.00 84.31 143 LEU A N 1
ATOM 1049 C CA . LEU A 1 143 ? -9.925 12.083 12.209 1.00 84.31 143 LEU A CA 1
ATOM 1050 C C . LEU A 1 143 ? -11.189 11.201 12.126 1.00 84.31 143 LEU A C 1
ATOM 1052 O O . LEU A 1 143 ? -12.274 11.633 12.517 1.00 84.31 143 LEU A O 1
ATOM 1056 N N . GLY A 1 144 ? -11.051 9.960 11.647 1.00 86.75 144 GLY A N 1
ATOM 1057 C CA . GLY A 1 144 ? -12.137 8.998 11.477 1.00 86.75 144 GLY A CA 1
ATOM 1058 C C . GLY A 1 144 ? -12.983 9.192 10.218 1.00 86.75 144 GLY A C 1
ATOM 1059 O O . GLY A 1 144 ? -12.815 10.140 9.451 1.00 86.75 144 GLY A O 1
ATOM 1060 N N . GLY A 1 145 ? -13.910 8.256 10.014 1.00 87.88 145 GLY A N 1
ATOM 1061 C CA . GLY A 1 145 ? -14.756 8.167 8.827 1.00 87.88 145 GLY A CA 1
ATOM 1062 C C . GLY A 1 145 ? -13.983 7.814 7.554 1.00 87.88 145 GLY A C 1
ATOM 1063 O O . GLY A 1 145 ? -12.809 7.440 7.588 1.00 87.88 145 GLY A O 1
ATOM 1064 N N . ALA A 1 146 ? -14.667 7.937 6.417 1.00 91.12 146 ALA A N 1
ATOM 1065 C CA . ALA A 1 146 ? -14.098 7.648 5.109 1.00 91.12 146 ALA A CA 1
ATOM 1066 C C . ALA A 1 146 ? -13.143 8.761 4.641 1.00 91.12 146 ALA A C 1
ATOM 1068 O O . ALA A 1 146 ? -13.556 9.900 4.427 1.00 91.12 146 ALA A O 1
ATOM 1069 N N . GLN A 1 147 ? -11.884 8.394 4.422 1.00 90.62 147 GLN A N 1
ATOM 1070 C CA . GLN A 1 147 ? -10.805 9.233 3.913 1.00 90.62 147 GLN A CA 1
ATOM 1071 C C . GLN A 1 147 ? -10.400 8.801 2.497 1.00 90.62 147 GLN A C 1
ATOM 1073 O O . GLN A 1 147 ? -10.653 7.674 2.057 1.00 90.62 147 GLN A O 1
ATOM 1078 N N . THR A 1 148 ? -9.777 9.702 1.741 1.00 91.19 148 THR A N 1
ATOM 1079 C CA . THR A 1 148 ? -9.165 9.398 0.439 1.00 91.19 148 THR A CA 1
ATOM 1080 C C . THR A 1 148 ? -7.922 10.255 0.273 1.00 91.19 148 THR A C 1
ATOM 1082 O O . THR A 1 148 ? -8.009 11.479 0.270 1.00 91.19 148 THR A O 1
ATOM 1085 N N . GLU A 1 149 ? -6.768 9.608 0.147 1.00 87.12 149 GLU A N 1
ATOM 1086 C CA . GLU A 1 149 ? -5.463 10.260 0.205 1.00 87.12 149 GLU A CA 1
ATOM 1087 C C . GLU A 1 149 ? -4.524 9.714 -0.873 1.00 87.12 149 GLU A C 1
ATOM 1089 O O . GLU A 1 149 ? -4.475 8.508 -1.124 1.00 87.12 149 GLU A O 1
ATOM 1094 N N . VAL A 1 150 ? -3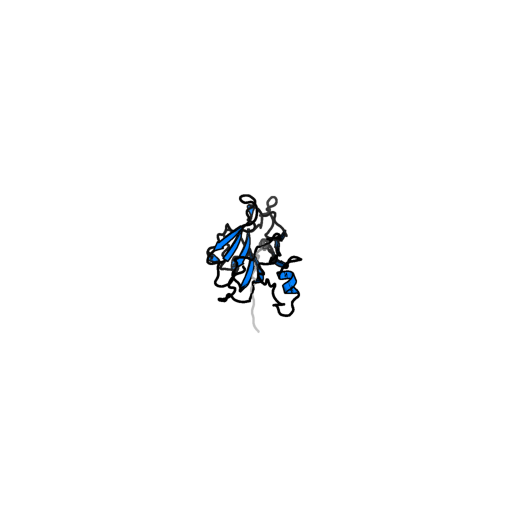.725 10.592 -1.483 1.00 85.56 150 VAL A N 1
ATOM 1095 C CA . VAL A 1 150 ? -2.627 10.175 -2.365 1.00 85.56 150 VAL A CA 1
ATOM 1096 C C . VAL A 1 150 ? -1.379 9.999 -1.504 1.00 85.56 150 VAL A C 1
ATOM 1098 O O . VAL A 1 150 ? -0.674 10.962 -1.207 1.00 85.56 150 VAL A O 1
ATOM 1101 N N . ILE A 1 151 ? -1.130 8.764 -1.062 1.00 80.38 151 ILE A N 1
ATOM 1102 C CA . ILE A 1 151 ? -0.100 8.440 -0.058 1.00 80.38 151 ILE A CA 1
ATOM 1103 C C . ILE A 1 151 ? 1.326 8.745 -0.524 1.00 80.38 151 ILE A C 1
ATOM 1105 O O . ILE A 1 151 ? 2.209 8.971 0.301 1.00 80.38 151 ILE A O 1
ATOM 1109 N N . LEU A 1 152 ? 1.526 8.769 -1.844 1.00 73.12 152 LEU A N 1
ATOM 1110 C CA . LEU A 1 152 ? 2.759 9.125 -2.540 1.00 73.12 152 LEU A CA 1
ATOM 1111 C C . LEU A 1 152 ? 2.385 10.025 -3.731 1.00 73.12 152 LEU A C 1
ATOM 1113 O O . LEU A 1 152 ? 2.434 9.620 -4.889 1.00 73.12 152 LEU A O 1
ATOM 1117 N N . GLY A 1 153 ? 1.890 11.229 -3.417 1.00 52.38 153 GLY A N 1
ATOM 1118 C CA . GLY A 1 153 ? 1.403 12.211 -4.401 1.00 52.38 153 GLY A CA 1
ATOM 1119 C C . GLY A 1 153 ? 2.485 13.029 -5.113 1.00 52.38 153 GLY A C 1
ATOM 1120 O O . GLY A 1 153 ? 2.172 13.769 -6.042 1.00 52.38 153 GLY A O 1
ATOM 1121 N N . GLY A 1 154 ? 3.741 12.888 -4.695 1.00 53.66 154 GLY A N 1
ATOM 1122 C CA . GLY A 1 154 ? 4.930 13.327 -5.425 1.00 53.66 154 GLY A CA 1
ATOM 1123 C C . GLY A 1 154 ? 5.832 12.125 -5.692 1.00 53.66 154 GLY A C 1
ATOM 1124 O O . GLY A 1 154 ? 5.692 11.106 -5.018 1.00 53.66 154 GLY A O 1
ATOM 1125 N N . ASN A 1 155 ? 6.724 12.250 -6.677 1.00 48.66 155 ASN A N 1
ATOM 1126 C CA . ASN A 1 155 ? 7.523 11.171 -7.261 1.00 48.66 155 ASN A CA 1
ATOM 1127 C C . ASN A 1 155 ? 8.059 10.181 -6.202 1.00 48.66 155 ASN A C 1
ATOM 1129 O O . ASN A 1 155 ? 9.096 10.438 -5.584 1.00 48.66 155 ASN A O 1
ATOM 1133 N N . LEU A 1 156 ? 7.417 9.013 -6.044 1.00 57.53 156 LEU A N 1
ATOM 1134 C CA . LEU A 1 156 ? 8.124 7.861 -5.496 1.00 57.53 156 LEU A CA 1
ATOM 1135 C C . LEU A 1 156 ? 9.195 7.517 -6.522 1.00 57.53 156 LEU A C 1
ATOM 1137 O O . LEU A 1 156 ? 8.888 6.951 -7.571 1.00 57.53 156 LEU A O 1
ATOM 1141 N N . THR A 1 157 ? 10.429 7.908 -6.226 1.00 60.38 157 THR A N 1
ATOM 1142 C CA . THR A 1 157 ? 11.575 7.520 -7.032 1.00 60.38 157 THR A CA 1
ATOM 1143 C C . THR A 1 157 ? 11.685 5.999 -6.966 1.00 60.38 157 THR A C 1
ATOM 1145 O O . THR A 1 157 ? 11.912 5.424 -5.904 1.00 60.38 157 THR A O 1
ATOM 1148 N N . LEU A 1 158 ? 11.422 5.331 -8.091 1.00 69.75 158 LEU A N 1
ATOM 1149 C CA . LEU A 1 158 ? 11.511 3.869 -8.176 1.00 69.75 158 LEU A CA 1
ATOM 1150 C C . LEU A 1 158 ? 12.980 3.411 -8.219 1.00 69.75 158 LEU A C 1
ATOM 1152 O O . LEU A 1 158 ? 13.263 2.232 -8.028 1.00 69.75 158 LEU A O 1
ATOM 1156 N N . HIS A 1 159 ? 13.902 4.357 -8.421 1.00 71.44 159 HIS A N 1
ATOM 1157 C CA . HIS A 1 159 ? 15.349 4.200 -8.374 1.00 71.44 159 HIS A CA 1
ATOM 1158 C C . HIS A 1 159 ? 15.808 3.490 -7.086 1.00 71.44 159 HIS A C 1
ATOM 1160 O O . HIS A 1 159 ? 15.326 3.764 -5.988 1.00 71.44 159 HIS A O 1
ATOM 1166 N N . GLY A 1 160 ? 16.754 2.564 -7.220 1.00 74.81 160 GLY A N 1
ATOM 1167 C CA . GLY A 1 160 ? 17.264 1.714 -6.143 1.00 74.81 160 GLY A CA 1
ATOM 1168 C C . GLY A 1 160 ? 16.383 0.511 -5.780 1.00 74.81 160 GLY A C 1
ATOM 1169 O O . GLY A 1 160 ? 16.890 -0.421 -5.154 1.00 74.81 160 GLY A O 1
ATOM 1170 N N . LEU A 1 161 ? 15.106 0.464 -6.184 1.00 81.94 161 LEU A N 1
ATOM 1171 C CA . LEU A 1 161 ? 14.252 -0.704 -5.938 1.00 81.94 161 LEU A CA 1
ATOM 1172 C C . LEU A 1 161 ? 14.620 -1.871 -6.861 1.00 81.94 161 LEU A C 1
ATOM 1174 O O . LEU A 1 161 ? 14.894 -1.690 -8.047 1.00 81.94 161 LEU A O 1
ATOM 1178 N N . ASP A 1 162 ? 14.581 -3.091 -6.326 1.00 87.88 162 ASP A N 1
ATOM 1179 C CA . ASP A 1 162 ? 14.750 -4.319 -7.107 1.00 87.88 162 ASP A CA 1
ATOM 1180 C C . ASP A 1 162 ? 13.727 -4.431 -8.249 1.00 87.88 162 ASP A C 1
ATOM 1182 O O . ASP A 1 162 ? 12.539 -4.163 -8.086 1.00 87.88 162 ASP A O 1
ATOM 1186 N N . SER A 1 163 ? 14.165 -4.957 -9.389 1.00 89.00 163 SER A N 1
ATOM 1187 C CA . SER A 1 163 ? 13.268 -5.428 -10.446 1.00 89.00 163 SER A CA 1
ATOM 1188 C C . SER A 1 163 ? 12.416 -6.617 -9.979 1.00 89.00 163 SER A C 1
ATOM 1190 O O . SER A 1 163 ? 12.881 -7.495 -9.243 1.00 89.00 163 SER A O 1
ATOM 1192 N N . GLY A 1 164 ? 11.163 -6.667 -10.427 1.00 90.88 164 GLY A N 1
ATOM 1193 C CA . GLY A 1 164 ? 10.214 -7.720 -10.073 1.00 90.88 164 GLY A CA 1
ATOM 1194 C C . GLY A 1 164 ? 8.761 -7.253 -10.054 1.00 90.88 164 GLY A C 1
ATOM 1195 O O . GLY A 1 164 ? 8.458 -6.076 -10.263 1.00 90.88 164 GLY A O 1
ATOM 1196 N N . VAL A 1 165 ? 7.857 -8.186 -9.749 1.00 92.50 165 VAL A N 1
ATOM 1197 C CA . VAL A 1 165 ? 6.535 -7.849 -9.203 1.00 92.50 165 VAL A CA 1
ATOM 1198 C C . VAL A 1 165 ? 6.696 -7.404 -7.749 1.00 92.50 165 VAL A C 1
ATOM 1200 O O . VAL A 1 165 ? 7.368 -8.070 -6.962 1.00 92.50 165 VAL A O 1
ATOM 1203 N N . TRP A 1 166 ? 6.068 -6.283 -7.425 1.00 92.38 166 TRP A N 1
ATOM 1204 C CA . TRP A 1 166 ? 5.933 -5.711 -6.094 1.00 92.38 166 TRP A CA 1
ATOM 1205 C C . TRP A 1 166 ? 4.460 -5.638 -5.711 1.00 92.38 166 TRP A C 1
ATOM 1207 O O . TRP A 1 166 ? 3.573 -5.596 -6.566 1.00 92.38 166 TRP A O 1
ATOM 1217 N N . LEU A 1 167 ? 4.218 -5.594 -4.410 1.00 93.12 167 LEU A N 1
ATOM 1218 C CA . LEU A 1 167 ? 2.908 -5.513 -3.795 1.00 93.12 167 LEU A CA 1
ATOM 1219 C C . LEU A 1 167 ? 2.904 -4.320 -2.838 1.00 93.12 167 LEU A C 1
ATOM 1221 O O . LEU A 1 167 ? 3.836 -4.134 -2.054 1.00 93.12 167 LEU A O 1
ATOM 1225 N N . VAL A 1 168 ? 1.846 -3.515 -2.883 1.00 93.25 168 VAL A N 1
ATOM 1226 C CA . VAL A 1 168 ? 1.513 -2.593 -1.795 1.00 93.25 168 VAL A CA 1
ATOM 1227 C C . VAL A 1 168 ? 0.271 -3.121 -1.093 1.00 93.25 168 VAL A C 1
ATOM 1229 O O . VAL A 1 168 ? -0.745 -3.364 -1.740 1.00 93.25 168 VAL A O 1
ATOM 1232 N N . THR A 1 169 ? 0.363 -3.311 0.219 1.00 95.56 169 THR A N 1
ATOM 1233 C CA . THR A 1 169 ? -0.749 -3.738 1.073 1.00 95.56 169 THR A CA 1
ATOM 1234 C C . THR A 1 169 ? -1.090 -2.626 2.045 1.00 95.56 169 THR A C 1
ATOM 1236 O O . THR A 1 169 ? -0.202 -2.048 2.672 1.00 95.56 169 THR A O 1
ATOM 1239 N N . ALA A 1 170 ? -2.378 -2.338 2.185 1.00 96.50 170 ALA A N 1
ATOM 1240 C CA . ALA A 1 170 ? -2.901 -1.452 3.210 1.00 96.50 170 ALA A CA 1
ATOM 1241 C C . ALA A 1 170 ? -3.725 -2.266 4.206 1.00 96.50 170 ALA A C 1
ATOM 1243 O O . ALA A 1 170 ? -4.501 -3.131 3.806 1.00 96.50 170 ALA A O 1
ATOM 1244 N N . ILE A 1 171 ? -3.543 -1.995 5.496 1.00 97.50 171 ILE A N 1
ATOM 1245 C CA . ILE A 1 171 ? -4.132 -2.760 6.600 1.00 97.50 171 ILE A CA 1
ATOM 1246 C C . ILE A 1 171 ? -4.753 -1.783 7.594 1.00 97.50 171 ILE A C 1
ATOM 1248 O O . ILE A 1 171 ? -4.107 -0.822 8.006 1.00 97.50 171 ILE A O 1
ATOM 1252 N N . ILE A 1 172 ? -5.980 -2.060 8.025 1.00 97.06 172 ILE A N 1
ATOM 1253 C CA . ILE A 1 172 ? -6.606 -1.435 9.190 1.00 97.06 172 ILE A CA 1
ATOM 1254 C C . ILE A 1 172 ? -6.593 -2.462 10.318 1.00 97.06 172 ILE A C 1
ATOM 1256 O O . ILE A 1 172 ? -7.171 -3.539 10.167 1.00 97.06 172 ILE A O 1
ATOM 1260 N N . ALA A 1 173 ? -5.934 -2.151 11.435 1.00 96.56 173 ALA A N 1
ATOM 1261 C CA . ALA A 1 173 ? -5.842 -3.065 12.573 1.00 96.56 173 ALA A CA 1
ATOM 1262 C C . ALA A 1 173 ? -5.688 -2.329 13.923 1.00 96.56 173 ALA A C 1
ATOM 1264 O O . ALA A 1 173 ? -5.163 -1.209 13.966 1.00 96.56 173 ALA A O 1
ATOM 1265 N N . PRO A 1 174 ? -6.090 -2.941 15.056 1.00 94.75 174 PRO A N 1
ATOM 1266 C CA . PRO A 1 174 ? -5.834 -2.381 16.377 1.00 94.75 174 PRO A CA 1
ATOM 1267 C C . PRO A 1 174 ? -4.347 -2.510 16.735 1.00 94.75 174 PRO A C 1
ATOM 1269 O O . PRO A 1 174 ? -3.787 -3.606 16.705 1.00 94.75 174 PRO A O 1
ATOM 1272 N N . ALA A 1 175 ? -3.720 -1.412 17.164 1.00 91.62 175 ALA A N 1
ATOM 1273 C CA . ALA A 1 175 ? -2.290 -1.374 17.504 1.00 91.62 175 ALA A CA 1
ATOM 1274 C C . ALA A 1 175 ? -1.861 -2.406 18.569 1.00 91.62 175 ALA A C 1
ATOM 1276 O O . ALA A 1 175 ? -0.714 -2.839 18.588 1.00 91.62 175 ALA A O 1
ATOM 1277 N N . ALA A 1 176 ? -2.779 -2.790 19.461 1.00 92.12 176 ALA A N 1
ATOM 1278 C CA . ALA A 1 176 ? -2.523 -3.730 20.551 1.00 92.12 176 ALA A CA 1
ATOM 1279 C C . ALA A 1 176 ? -2.555 -5.212 20.129 1.00 92.12 176 ALA A C 1
ATOM 1281 O O . ALA A 1 176 ? -2.102 -6.060 20.894 1.00 92.12 176 ALA A O 1
ATOM 1282 N N . THR A 1 177 ? -3.118 -5.537 18.959 1.00 93.12 177 THR A N 1
ATOM 1283 C CA . THR A 1 177 ? -3.366 -6.928 18.531 1.00 93.12 177 THR A CA 1
ATOM 1284 C C . THR A 1 177 ? -2.930 -7.231 17.100 1.00 93.12 177 THR A C 1
ATOM 1286 O O . THR A 1 177 ? -3.046 -8.379 16.680 1.00 93.12 177 THR A O 1
ATOM 1289 N N . VAL A 1 178 ? -2.469 -6.235 16.336 1.00 94.62 178 VAL A N 1
ATOM 1290 C CA . VAL A 1 178 ? -2.002 -6.431 14.959 1.00 94.62 178 VAL A CA 1
ATOM 1291 C C . VAL A 1 178 ? -0.796 -7.373 14.913 1.00 94.62 178 VAL A C 1
ATOM 1293 O O . VAL A 1 178 ? 0.181 -7.200 15.639 1.00 94.62 178 VAL A O 1
ATOM 1296 N N . ASN A 1 179 ? -0.864 -8.356 14.021 1.00 93.81 179 ASN A N 1
ATOM 1297 C CA . ASN A 1 179 ? 0.243 -9.218 13.638 1.00 93.81 179 ASN A CA 1
ATOM 1298 C C . ASN A 1 179 ? 0.349 -9.203 12.109 1.00 93.81 179 ASN A C 1
ATOM 1300 O O . ASN A 1 179 ? -0.587 -9.599 11.416 1.00 93.81 179 ASN A O 1
ATOM 1304 N N . PHE A 1 180 ? 1.479 -8.746 11.573 1.00 92.12 180 PHE A N 1
ATOM 1305 C CA . PHE A 1 180 ? 1.686 -8.612 10.128 1.00 92.12 180 PHE A CA 1
ATOM 1306 C C . PHE A 1 180 ? 1.905 -9.949 9.398 1.00 92.12 180 PHE A C 1
ATOM 1308 O O . PHE A 1 180 ? 1.867 -9.966 8.172 1.00 92.12 180 PHE A O 1
ATOM 1315 N N . ASP A 1 181 ? 2.048 -11.058 10.131 1.00 89.75 181 ASP A N 1
ATOM 1316 C CA . ASP A 1 181 ? 2.071 -12.420 9.582 1.00 89.75 181 ASP A CA 1
ATOM 1317 C C . ASP A 1 181 ? 0.711 -13.153 9.723 1.00 89.75 181 ASP A C 1
ATOM 1319 O O . ASP A 1 181 ? 0.573 -14.283 9.254 1.00 89.75 181 ASP A O 1
ATOM 1323 N N . ASP A 1 182 ? -0.311 -12.550 10.359 1.00 90.94 182 ASP A N 1
ATOM 1324 C CA . ASP A 1 182 ? -1.634 -13.175 10.558 1.00 90.94 182 ASP A CA 1
ATOM 1325 C C . ASP A 1 182 ? -2.804 -12.249 10.158 1.00 90.94 182 ASP A C 1
ATOM 1327 O O . ASP A 1 182 ? -3.217 -11.389 10.952 1.00 90.94 182 ASP A O 1
ATOM 1331 N N . PRO A 1 183 ? -3.424 -12.460 8.976 1.00 92.25 183 PRO A N 1
ATOM 1332 C CA . PRO A 1 183 ? -4.507 -11.613 8.478 1.00 92.25 183 PRO A CA 1
ATOM 1333 C C . PRO A 1 183 ? -5.788 -11.673 9.316 1.00 92.25 183 PRO A C 1
ATOM 1335 O O . PRO A 1 183 ? -6.653 -10.814 9.169 1.00 92.25 183 PRO A O 1
ATOM 1338 N N . ARG A 1 184 ? -5.924 -12.641 10.235 1.00 93.62 184 ARG A N 1
ATOM 1339 C CA . ARG A 1 184 ? -7.060 -12.707 11.174 1.00 93.62 184 ARG A CA 1
ATOM 1340 C C . ARG A 1 184 ? -7.009 -11.606 12.236 1.00 93.62 184 ARG A C 1
ATOM 1342 O O . ARG A 1 184 ? -8.001 -11.385 12.923 1.00 93.62 184 ARG A O 1
ATOM 1349 N N . THR A 1 185 ? -5.868 -10.928 12.379 1.00 94.50 185 THR A N 1
ATOM 1350 C CA . THR A 1 185 ? -5.704 -9.766 13.267 1.00 94.50 185 THR A CA 1
ATOM 1351 C C . THR A 1 185 ? -6.076 -8.436 12.603 1.00 94.50 185 THR A C 1
ATOM 1353 O O . THR A 1 185 ? -6.050 -7.394 13.261 1.00 94.50 185 THR A O 1
ATOM 1356 N N . TRP A 1 186 ? -6.409 -8.453 11.307 1.00 95.94 186 TRP A N 1
ATOM 1357 C CA . TRP A 1 186 ? -6.694 -7.262 10.510 1.00 95.94 186 TRP A CA 1
ATOM 1358 C C . TRP A 1 186 ? -8.205 -7.073 10.365 1.00 95.94 186 TRP A C 1
ATOM 1360 O O . TRP A 1 186 ? -8.936 -8.006 10.039 1.00 95.94 186 TRP A O 1
ATOM 1370 N N . SER A 1 187 ? -8.678 -5.849 10.577 1.00 96.25 187 SER A N 1
ATOM 1371 C CA . SER A 1 187 ? -10.103 -5.512 10.503 1.00 96.25 187 SER A CA 1
ATOM 1372 C C . SER A 1 187 ? -10.572 -5.258 9.069 1.00 96.25 187 SER A C 1
ATOM 1374 O O . SER A 1 187 ? -11.727 -5.514 8.742 1.00 96.25 187 SER A O 1
ATOM 1376 N N . ALA A 1 188 ? -9.677 -4.756 8.216 1.00 96.75 188 ALA A N 1
ATOM 1377 C CA . ALA A 1 188 ? -9.824 -4.700 6.764 1.00 96.75 188 ALA A CA 1
ATOM 1378 C C . ALA A 1 188 ? -8.433 -4.598 6.124 1.00 96.75 188 ALA A C 1
ATOM 1380 O O . ALA A 1 188 ? -7.516 -4.040 6.728 1.00 96.75 188 ALA A O 1
ATOM 1381 N N . TRP A 1 189 ? -8.274 -5.109 4.906 1.00 97.25 189 TRP A N 1
ATOM 1382 C CA . TRP A 1 189 ? -7.035 -4.988 4.143 1.00 97.25 189 TRP A CA 1
ATOM 1383 C C . TRP A 1 189 ? -7.299 -5.050 2.637 1.00 97.25 189 TRP A C 1
ATOM 1385 O O . TRP A 1 189 ? -8.331 -5.563 2.207 1.00 97.25 189 TRP A O 1
ATOM 1395 N N . ASP A 1 190 ? -6.360 -4.522 1.858 1.00 97.44 190 ASP A N 1
ATOM 1396 C CA . ASP A 1 190 ? -6.328 -4.622 0.397 1.00 97.44 190 ASP A CA 1
ATOM 1397 C C . ASP A 1 190 ? -4.871 -4.692 -0.082 1.00 97.44 190 ASP A C 1
ATOM 1399 O O . ASP A 1 190 ? -3.978 -4.149 0.577 1.00 97.44 190 ASP A O 1
ATOM 1403 N N . THR A 1 191 ? -4.629 -5.342 -1.221 1.00 95.44 191 THR A N 1
ATOM 1404 C CA . THR A 1 191 ? -3.294 -5.531 -1.805 1.00 95.44 191 THR A CA 1
ATOM 1405 C C . THR A 1 191 ? -3.319 -5.316 -3.312 1.00 95.44 191 THR A C 1
ATOM 1407 O O . THR A 1 191 ? -4.063 -5.973 -4.037 1.00 95.44 191 THR A O 1
ATOM 1410 N N . LEU A 1 192 ? -2.426 -4.454 -3.800 1.00 94.94 192 LEU A N 1
ATOM 1411 C CA . LEU A 1 192 ? -2.349 -4.063 -5.203 1.00 94.94 192 LEU A CA 1
ATOM 1412 C C . LEU A 1 192 ? -0.958 -4.366 -5.800 1.00 94.94 192 LEU A C 1
ATOM 1414 O O . LEU A 1 192 ? 0.046 -3.870 -5.278 1.00 94.94 192 LEU A O 1
ATOM 1418 N N . PRO A 1 193 ? -0.869 -5.140 -6.901 1.00 94.19 193 PRO A N 1
ATOM 1419 C CA . PRO A 1 193 ? 0.398 -5.450 -7.552 1.00 94.19 193 PRO A CA 1
ATOM 1420 C C . PRO A 1 193 ? 0.839 -4.382 -8.564 1.00 94.19 193 PRO A C 1
ATOM 1422 O O . PRO A 1 193 ? 0.033 -3.811 -9.305 1.00 94.19 193 PRO A O 1
ATOM 1425 N N . PHE A 1 194 ? 2.151 -4.183 -8.662 1.00 92.56 194 PHE A N 1
ATOM 1426 C CA . PHE A 1 194 ? 2.817 -3.401 -9.707 1.00 92.56 194 PHE A CA 1
ATOM 1427 C C . PHE A 1 194 ? 4.134 -4.066 -10.128 1.00 92.56 194 PHE A C 1
ATOM 1429 O O . PHE A 1 194 ? 4.624 -4.966 -9.452 1.00 92.56 194 PHE A O 1
ATOM 1436 N N . MET A 1 195 ? 4.699 -3.685 -11.275 1.00 92.56 195 MET A N 1
ATOM 1437 C CA . MET A 1 195 ? 5.910 -4.312 -11.817 1.00 92.56 195 MET A CA 1
ATOM 1438 C C . MET A 1 195 ? 6.985 -3.283 -12.157 1.00 92.56 195 MET A C 1
ATOM 1440 O O . MET A 1 195 ? 6.709 -2.299 -12.843 1.00 92.56 195 MET A O 1
ATOM 1444 N N . LEU A 1 196 ? 8.215 -3.570 -11.725 1.00 90.75 196 LEU A N 1
ATOM 1445 C CA . LEU A 1 196 ? 9.415 -2.775 -11.979 1.00 90.75 196 LEU A CA 1
ATOM 1446 C C . LEU A 1 196 ? 10.373 -3.533 -12.908 1.00 90.75 196 LEU A C 1
ATOM 1448 O O . LEU A 1 196 ? 10.874 -4.604 -12.557 1.00 90.75 196 LEU A O 1
ATOM 1452 N N . ARG A 1 197 ? 10.634 -2.973 -14.094 1.00 89.75 197 ARG A N 1
ATOM 1453 C CA . ARG A 1 197 ? 11.448 -3.479 -15.227 1.00 89.75 197 ARG A CA 1
ATOM 1454 C C . ARG A 1 197 ? 11.003 -4.806 -15.853 1.00 89.75 197 ARG A C 1
ATOM 1456 O O . ARG A 1 197 ? 11.009 -4.932 -17.073 1.00 89.75 197 ARG A O 1
ATOM 1463 N N . LYS A 1 198 ? 10.676 -5.817 -15.046 1.00 89.50 198 LYS A N 1
ATOM 1464 C CA . LYS A 1 198 ? 10.408 -7.209 -15.449 1.00 89.50 198 LYS A CA 1
ATOM 1465 C C . LYS A 1 198 ? 9.776 -7.997 -14.289 1.00 89.50 198 LYS A C 1
ATOM 1467 O O . LYS A 1 198 ? 9.937 -7.597 -13.140 1.00 89.50 198 LYS A O 1
ATOM 1472 N N . PRO A 1 199 ? 9.109 -9.137 -14.540 1.00 89.94 199 PRO A N 1
ATOM 1473 C CA . PRO A 1 199 ? 8.430 -9.910 -13.492 1.00 89.94 199 PRO A CA 1
ATOM 1474 C C . PRO A 1 199 ? 9.326 -10.493 -12.382 1.00 89.94 199 PRO A C 1
ATOM 1476 O O . PRO A 1 199 ? 8.835 -10.720 -11.278 1.00 89.94 199 PRO A O 1
ATOM 1479 N N . TRP A 1 200 ? 10.623 -10.716 -12.619 1.00 88.00 200 TRP A N 1
ATOM 1480 C CA . TRP A 1 200 ? 11.550 -11.304 -11.639 1.00 88.00 200 TRP A CA 1
ATOM 1481 C C . TRP A 1 200 ? 12.878 -10.544 -11.546 1.00 88.00 200 TRP A C 1
ATOM 1483 O O . TRP A 1 200 ? 13.398 -10.046 -12.550 1.00 88.00 200 TRP A O 1
ATOM 1493 N N . LYS A 1 201 ? 13.493 -10.549 -10.356 1.00 84.38 201 LYS A N 1
ATOM 1494 C CA . LYS A 1 201 ? 14.886 -10.118 -10.184 1.00 84.38 201 LYS A CA 1
ATOM 1495 C C . LYS A 1 201 ? 15.800 -11.074 -10.949 1.00 84.38 201 LYS A C 1
ATOM 1497 O O . LYS A 1 201 ? 15.784 -12.278 -10.713 1.00 84.38 201 LYS A O 1
ATOM 1502 N N . GLY A 1 202 ? 16.578 -10.539 -11.884 1.00 79.69 202 GLY A N 1
ATOM 1503 C CA . GLY A 1 202 ? 17.600 -11.280 -12.632 1.00 79.69 202 GLY A CA 1
ATOM 1504 C C . GLY A 1 202 ? 18.964 -10.607 -12.500 1.00 79.69 202 GLY A C 1
ATOM 1505 O O . GLY A 1 202 ? 19.052 -9.541 -11.903 1.00 79.69 202 GLY A O 1
ATOM 1506 N N . PHE A 1 203 ? 20.008 -11.202 -13.078 1.00 83.56 203 PHE A N 1
ATOM 1507 C CA . PHE A 1 203 ? 21.390 -10.723 -12.919 1.00 83.56 203 PHE A CA 1
ATOM 1508 C C . PHE A 1 203 ? 21.674 -9.385 -13.628 1.00 83.56 203 PHE A C 1
ATOM 1510 O O . PHE A 1 203 ? 22.270 -8.493 -13.035 1.00 83.56 203 PHE A O 1
ATOM 1517 N N . THR A 1 204 ? 21.208 -9.213 -14.867 1.00 82.75 204 THR A N 1
ATOM 1518 C CA . THR A 1 204 ? 21.257 -7.935 -15.606 1.00 82.75 204 THR A CA 1
ATOM 1519 C C . THR A 1 204 ? 20.100 -7.036 -15.179 1.00 82.75 204 THR A C 1
ATOM 1521 O O . THR A 1 204 ? 18.999 -7.557 -15.002 1.00 82.75 204 THR A O 1
ATOM 1524 N N . ASN A 1 205 ? 20.293 -5.715 -15.076 1.00 82.00 205 ASN A N 1
ATOM 1525 C CA . ASN A 1 205 ? 19.232 -4.735 -14.777 1.00 82.00 205 ASN A CA 1
ATOM 1526 C C . ASN A 1 205 ? 18.380 -5.182 -13.574 1.00 82.00 205 ASN A C 1
ATOM 1528 O O . ASN A 1 205 ? 17.170 -5.406 -13.679 1.00 82.00 205 ASN A O 1
ATOM 1532 N N . SER A 1 206 ? 19.072 -5.473 -12.469 1.00 83.62 206 SER A N 1
ATOM 1533 C CA . SER A 1 206 ? 18.533 -6.151 -11.288 1.00 83.62 206 SER A CA 1
ATOM 1534 C C . SER A 1 206 ? 17.739 -5.221 -10.371 1.00 83.62 206 SER A C 1
ATOM 1536 O O . SER A 1 206 ? 16.836 -5.703 -9.690 1.00 83.62 206 SER A O 1
ATOM 1538 N N . TYR A 1 207 ? 18.016 -3.920 -10.430 1.00 83.38 207 TYR A N 1
ATOM 1539 C CA . TYR A 1 207 ? 17.328 -2.814 -9.765 1.00 83.38 207 TYR A CA 1
ATOM 1540 C C . TYR A 1 207 ? 16.960 -1.726 -10.786 1.00 83.38 207 TYR A C 1
ATOM 1542 O O . TYR A 1 207 ? 17.376 -1.785 -11.945 1.00 83.38 207 TYR A O 1
ATOM 1550 N N . CYS A 1 208 ? 16.160 -0.755 -10.369 1.00 82.69 208 CYS A N 1
ATOM 1551 C CA . CYS A 1 208 ? 15.834 0.463 -11.102 1.00 82.69 208 CYS A CA 1
ATOM 1552 C C . CYS A 1 208 ? 16.969 1.481 -10.960 1.00 82.69 208 CYS A C 1
ATOM 1554 O O . CYS A 1 208 ? 17.302 1.860 -9.842 1.00 82.69 208 CYS A O 1
ATOM 1556 N N . GLU A 1 209 ? 17.594 1.853 -12.075 1.00 75.00 209 GLU A N 1
ATOM 1557 C CA . GLU A 1 209 ? 18.719 2.806 -12.129 1.00 75.00 209 GLU A CA 1
ATOM 1558 C C . GLU A 1 209 ? 18.241 4.238 -11.922 1.00 75.00 209 GLU A C 1
ATOM 1560 O O . GLU A 1 209 ? 17.264 4.606 -12.604 1.00 75.00 209 GLU A O 1
#

Sequence (209 aa):
MSFFRSFLACGLTALAAAFAPVAQAQPTTYAYSVALTLAAPKGSASETASKNKTLPAGIKFSPCDATALDQFAFTIKYDAGKAAVGTTPGTLQNVYVIFHRDGSFVFPLVRSPLITTGAIFKVYVAPGNIQTTDAYTAVSDNLGGAQTEVILGGNLTLHGLDSGVWLVTAIIAPAATVNFDDPRTWSAWDTLPFMLRKPWKGFTNSYCE